Protein AF-G3I2L5-F1 (afdb_monomer_lite)

Organism: Cricetulus griseus (NCBI:txid10029)

pLDDT: mean 70.91, std 16.29, range [29.83, 90.88]

Radius of gyration: 26.75 Å; chains: 1; bounding box: 71×80×64 Å

Foldseek 3Di:
DDDDDDPPDPDDDPVPPDDPVLPVLLLVLLVVLVVCCQQQVLAPVSLQVLLVVQVVVCVVCVPDFRADRVVVVCVLCVVLVVVLVVVVVVCVVVPDPPDPQDDDPDPVCRVVRVVVVVVVVVVVVVVCVVVVPDPPPPPDPPDLASDDPDPPPPPGDDCPRHDSVSQWDDDDPDTHGPDPDHDAPPFPQDPPVDPPRGDDDPVVHHPSSVVSLVSSCVSSVHDSVVSVVSSNVVSCVVPVVVVVVVVVVPDPDPPPDD

Structure (mmCIF, N/CA/C/O backbone):
data_AF-G3I2L5-F1
#
_entry.id   AF-G3I2L5-F1
#
loop_
_atom_site.group_PDB
_atom_site.id
_atom_site.type_symbol
_atom_site.label_atom_id
_atom_site.label_alt_id
_atom_site.label_comp_id
_atom_site.label_asym_id
_atom_site.label_entity_id
_atom_site.label_seq_id
_atom_site.pdbx_PDB_ins_code
_atom_site.Cartn_x
_atom_site.Cartn_y
_atom_site.Cartn_z
_atom_site.occupancy
_atom_site.B_iso_or_equiv
_atom_site.auth_seq_id
_atom_site.auth_comp_id
_atom_site.auth_asym_id
_atom_site.auth_atom_id
_atom_site.pdbx_PDB_model_num
ATOM 1 N N . MET A 1 1 ? -20.623 -36.681 -14.170 1.00 31.97 1 MET A N 1
ATOM 2 C CA . MET A 1 1 ? -19.341 -35.941 -14.230 1.00 31.97 1 MET A CA 1
ATOM 3 C C . MET A 1 1 ? -19.526 -34.926 -15.344 1.00 31.97 1 MET A C 1
ATOM 5 O O . MET A 1 1 ? -19.810 -35.368 -16.440 1.00 31.97 1 MET A O 1
ATOM 9 N N . THR A 1 2 ? -19.620 -33.618 -15.135 1.00 31.89 2 THR A N 1
ATOM 10 C CA . THR A 1 2 ? -18.787 -32.700 -14.341 1.00 31.89 2 THR A CA 1
ATOM 11 C C . THR A 1 2 ? -19.643 -31.488 -13.950 1.00 31.89 2 THR A C 1
ATOM 13 O O . THR A 1 2 ? -20.310 -30.908 -14.801 1.00 31.89 2 THR A O 1
ATOM 16 N N . GLY A 1 3 ? -19.645 -31.129 -12.663 1.00 29.83 3 GLY A N 1
ATOM 17 C CA . GLY A 1 3 ? -20.390 -29.984 -12.139 1.00 29.83 3 GLY A CA 1
ATOM 18 C C . GLY A 1 3 ? -19.769 -28.665 -12.592 1.00 29.83 3 GLY A C 1
ATOM 19 O O . GLY A 1 3 ? -18.632 -28.358 -12.238 1.00 29.83 3 GLY A O 1
ATOM 20 N N . ILE A 1 4 ? -20.526 -27.912 -13.385 1.00 32.62 4 ILE A N 1
ATOM 21 C CA . ILE A 1 4 ? -20.314 -26.486 -13.630 1.00 32.62 4 ILE A CA 1
ATOM 22 C C . ILE A 1 4 ? -20.671 -25.747 -12.338 1.00 32.62 4 ILE A C 1
ATOM 24 O O . ILE A 1 4 ? -21.725 -25.989 -11.755 1.00 32.62 4 ILE A O 1
ATOM 28 N N . GLY A 1 5 ? -19.723 -24.937 -11.867 1.00 35.44 5 GLY A N 1
ATOM 29 C CA . GLY A 1 5 ? -19.717 -24.328 -10.544 1.00 35.44 5 GLY A CA 1
ATOM 30 C C . GLY A 1 5 ? -20.987 -23.553 -10.215 1.00 35.44 5 GLY A C 1
ATOM 31 O O . GLY A 1 5 ? -21.506 -22.806 -11.044 1.00 35.44 5 GLY A O 1
ATOM 32 N N . GLU A 1 6 ? -21.438 -23.736 -8.974 1.00 33.69 6 GLU A N 1
ATOM 33 C CA . GLU A 1 6 ? -22.428 -22.899 -8.308 1.00 33.69 6 GLU A CA 1
ATOM 34 C C . GLU A 1 6 ? -22.052 -21.428 -8.491 1.00 33.69 6 GLU A C 1
ATOM 36 O O . GLU A 1 6 ? -21.057 -20.928 -7.961 1.00 33.69 6 GLU A O 1
ATOM 41 N N . VAL A 1 7 ? -22.854 -20.743 -9.297 1.00 41.59 7 VAL A N 1
ATOM 42 C CA . VAL A 1 7 ? -22.865 -19.292 -9.370 1.00 41.59 7 VAL A CA 1
ATOM 43 C C . VAL A 1 7 ? -23.558 -18.829 -8.092 1.00 41.59 7 VAL A C 1
ATOM 45 O O . VAL A 1 7 ? -24.781 -18.889 -7.992 1.00 41.59 7 VAL A O 1
ATOM 48 N N . ASP A 1 8 ? -22.773 -18.443 -7.085 1.00 38.41 8 ASP A N 1
ATOM 49 C CA . ASP A 1 8 ? -23.283 -17.866 -5.838 1.00 38.41 8 ASP A CA 1
ATOM 50 C C . ASP A 1 8 ? -24.059 -16.576 -6.168 1.00 38.41 8 ASP A C 1
ATOM 52 O O . ASP A 1 8 ? -23.485 -15.525 -6.466 1.00 38.41 8 ASP A O 1
ATOM 56 N N . PHE A 1 9 ? -25.390 -16.667 -6.147 1.00 38.00 9 PHE A N 1
ATOM 57 C CA . PHE A 1 9 ? -26.290 -15.537 -6.345 1.00 38.00 9 PHE A CA 1
ATOM 58 C C . PHE A 1 9 ? -26.138 -14.510 -5.212 1.00 38.00 9 PHE A C 1
ATOM 60 O O . PHE A 1 9 ? -26.060 -14.851 -4.031 1.00 38.00 9 PHE A O 1
ATOM 67 N N . LEU A 1 10 ? -26.143 -13.231 -5.600 1.00 50.62 10 LEU A N 1
ATOM 68 C CA . LEU A 1 10 ? -25.992 -12.021 -4.783 1.00 50.62 10 LEU A CA 1
ATOM 69 C C . LEU A 1 10 ? -27.158 -11.795 -3.798 1.00 50.62 10 LEU A C 1
ATOM 71 O O . LEU A 1 10 ? -27.840 -10.775 -3.861 1.00 50.62 10 LEU A O 1
ATOM 75 N N . THR A 1 11 ? -27.397 -12.716 -2.866 1.00 46.25 11 THR A N 1
ATOM 76 C CA . THR A 1 11 ? -28.384 -12.507 -1.796 1.00 46.25 11 THR A CA 1
ATOM 77 C C . THR A 1 11 ? -27.654 -12.247 -0.485 1.00 46.25 11 THR A C 1
ATOM 79 O O . THR A 1 11 ? -26.898 -13.081 0.011 1.00 46.25 11 THR A O 1
ATOM 82 N N . PHE A 1 12 ? -27.827 -11.041 0.057 1.00 42.44 12 PHE A N 1
ATOM 83 C CA . PHE A 1 12 ? -27.214 -10.618 1.312 1.00 42.44 12 PHE A CA 1
ATOM 84 C C . PHE A 1 12 ? -27.861 -11.356 2.494 1.00 42.44 12 PHE A C 1
ATOM 86 O O . PHE A 1 12 ? -29.007 -11.080 2.841 1.00 42.44 12 PHE A O 1
ATOM 93 N N . ASP A 1 13 ? -27.116 -12.266 3.125 1.00 41.78 13 ASP A N 1
ATOM 94 C CA . ASP A 1 13 ? -27.532 -12.956 4.350 1.00 41.78 13 ASP A CA 1
ATOM 95 C C . ASP A 1 13 ? -26.859 -12.320 5.592 1.00 41.78 13 ASP A C 1
ATOM 97 O O . ASP A 1 13 ? -25.627 -12.358 5.721 1.00 41.78 13 ASP A O 1
ATOM 101 N N . PRO A 1 14 ? -27.627 -11.725 6.527 1.00 47.88 14 PRO A N 1
ATOM 102 C CA . PRO A 1 14 ? -27.092 -11.083 7.728 1.00 47.88 14 PRO A CA 1
ATOM 103 C C . PRO A 1 14 ? -26.568 -12.063 8.798 1.00 47.88 14 PRO A C 1
ATOM 105 O O . PRO A 1 14 ? -25.941 -11.615 9.763 1.00 47.88 14 PRO A O 1
ATOM 108 N N . ILE A 1 15 ? -26.789 -13.376 8.658 1.00 49.47 15 ILE A N 1
ATOM 109 C CA . ILE A 1 15 ? -26.365 -14.397 9.636 1.00 49.47 15 ILE A CA 1
ATOM 110 C C . ILE A 1 15 ? -24.998 -15.000 9.260 1.00 49.47 15 ILE A C 1
ATOM 112 O O . ILE A 1 15 ? -24.219 -15.404 10.133 1.00 49.47 15 ILE A O 1
ATOM 116 N N . ALA A 1 16 ? -24.635 -14.962 7.975 1.00 51.22 16 ALA A N 1
ATOM 117 C CA . ALA A 1 16 ? -23.353 -15.425 7.459 1.00 51.22 16 ALA A CA 1
ATOM 118 C C . ALA A 1 16 ? -22.204 -14.460 7.828 1.00 51.22 16 ALA A C 1
ATOM 120 O O . ALA A 1 16 ? -21.726 -13.641 7.039 1.00 51.22 16 ALA A O 1
ATOM 121 N N . LYS A 1 17 ? -21.700 -14.563 9.063 1.00 48.94 17 LYS A N 1
ATOM 122 C CA . LYS A 1 17 ? -20.466 -13.896 9.507 1.00 48.94 17 LYS A CA 1
ATOM 123 C C . LYS A 1 17 ? -19.249 -14.377 8.698 1.00 48.94 17 LYS A C 1
ATOM 125 O O . LYS A 1 17 ? -18.559 -15.305 9.110 1.00 48.94 17 LYS A O 1
ATOM 130 N N . LYS A 1 18 ? -18.960 -13.691 7.587 1.00 40.34 18 LYS A N 1
ATOM 131 C CA . LYS A 1 18 ? -17.644 -13.220 7.089 1.00 40.34 18 LYS A CA 1
ATOM 132 C C . LYS A 1 18 ? -17.775 -12.911 5.595 1.00 40.34 18 LYS A C 1
ATOM 134 O O . LYS A 1 18 ? -17.874 -13.812 4.772 1.00 40.34 18 LYS A O 1
ATOM 139 N N . LYS A 1 19 ? -17.728 -11.617 5.272 1.00 44.56 19 LYS A N 1
ATOM 140 C CA . LYS A 1 19 ? -17.657 -11.048 3.918 1.00 44.56 19 LYS A CA 1
ATOM 141 C C . LYS A 1 19 ? -16.657 -11.825 3.047 1.00 44.56 19 LYS A C 1
ATOM 143 O O . LYS A 1 19 ? -15.451 -11.718 3.260 1.00 44.56 19 LYS A O 1
ATOM 148 N N . ARG A 1 20 ? -17.147 -12.604 2.079 1.00 46.00 20 ARG A N 1
ATOM 149 C CA . ARG A 1 20 ? -16.316 -13.362 1.123 1.00 46.00 20 ARG A CA 1
ATOM 150 C C . ARG A 1 20 ? -15.812 -12.518 -0.059 1.00 46.00 20 ARG A C 1
ATOM 152 O O . ARG A 1 20 ? -14.953 -12.990 -0.791 1.00 46.00 20 ARG A O 1
ATOM 159 N N . THR A 1 21 ? -16.243 -11.262 -0.190 1.00 49.97 21 THR A N 1
ATOM 160 C CA . THR A 1 21 ? -15.809 -10.347 -1.265 1.00 49.97 21 THR A CA 1
ATOM 161 C C . THR A 1 21 ? -14.347 -9.900 -1.151 1.00 49.97 21 THR A C 1
ATOM 163 O O . THR A 1 21 ? -13.726 -9.597 -2.158 1.00 49.97 21 THR A O 1
ATOM 166 N N . VAL A 1 22 ? -13.751 -9.947 0.047 1.00 57.06 22 VAL A N 1
ATOM 167 C CA . VAL A 1 22 ? -12.369 -9.482 0.288 1.00 57.06 22 VAL A CA 1
ATOM 168 C C . VAL A 1 22 ? -11.320 -10.358 -0.412 1.00 57.06 22 VAL A C 1
ATOM 170 O O . VAL A 1 22 ? -10.222 -9.893 -0.687 1.00 57.06 22 VAL A O 1
ATOM 173 N N . LYS A 1 23 ? -11.617 -11.626 -0.726 1.00 71.69 23 LYS A N 1
ATOM 174 C CA . LYS A 1 23 ? -10.592 -12.535 -1.268 1.00 71.69 23 LYS A CA 1
ATOM 175 C C . LYS A 1 23 ? -10.113 -12.135 -2.661 1.00 71.69 23 LYS A C 1
ATOM 177 O O . LYS A 1 23 ? -8.911 -12.163 -2.896 1.00 71.69 23 LYS A O 1
ATOM 182 N N . TYR A 1 24 ? -11.025 -11.753 -3.552 1.00 81.94 24 TYR A N 1
ATOM 183 C CA . TYR A 1 24 ? -10.658 -11.375 -4.917 1.00 81.94 24 TYR A CA 1
ATOM 184 C C . TYR A 1 24 ? -9.887 -10.058 -4.948 1.00 81.94 24 TYR A C 1
ATOM 186 O O . TYR A 1 24 ? -8.878 -9.980 -5.637 1.00 81.94 24 TYR A O 1
ATOM 194 N N . ASP A 1 25 ? -10.283 -9.075 -4.136 1.00 82.62 25 ASP A N 1
ATOM 195 C CA . ASP A 1 25 ? -9.569 -7.797 -4.034 1.00 82.62 25 ASP A CA 1
ATOM 196 C C . ASP A 1 25 ? -8.144 -7.994 -3.503 1.00 82.62 25 ASP A C 1
ATOM 198 O O . ASP A 1 25 ? -7.184 -7.451 -4.048 1.00 82.62 25 ASP A O 1
ATOM 202 N N . VAL A 1 26 ? -7.981 -8.827 -2.469 1.00 85.00 26 VAL A N 1
ATOM 203 C CA . VAL A 1 26 ? -6.657 -9.152 -1.917 1.00 85.00 26 VAL A CA 1
ATOM 204 C C . VAL A 1 26 ? -5.812 -9.909 -2.941 1.00 85.00 26 VAL A C 1
ATOM 206 O O . VAL A 1 26 ? -4.629 -9.610 -3.086 1.00 85.00 26 VAL A O 1
ATOM 209 N N . GLN A 1 27 ? -6.401 -10.850 -3.681 1.00 86.31 27 GLN A N 1
ATOM 210 C CA . GLN A 1 27 ? -5.705 -11.579 -4.743 1.00 86.31 27 GLN A CA 1
ATOM 211 C C . GLN A 1 27 ? -5.305 -10.665 -5.902 1.00 86.31 27 GLN A C 1
ATOM 213 O O . GLN A 1 27 ? -4.177 -10.758 -6.379 1.00 86.31 27 GLN A O 1
ATOM 218 N N . ALA A 1 28 ? -6.184 -9.757 -6.327 1.00 88.50 28 ALA A N 1
ATOM 219 C CA . ALA A 1 28 ? -5.898 -8.785 -7.375 1.00 88.50 28 ALA A CA 1
ATOM 220 C C . ALA A 1 28 ? -4.732 -7.876 -6.971 1.00 88.50 28 ALA A C 1
ATOM 222 O O . ALA A 1 28 ? -3.773 -7.726 -7.726 1.00 88.50 28 ALA A O 1
ATOM 223 N N . VAL A 1 29 ? -4.751 -7.349 -5.743 1.00 89.69 29 VAL A N 1
ATOM 224 C CA . VAL A 1 29 ? -3.619 -6.589 -5.205 1.00 89.69 29 VAL A CA 1
ATOM 225 C C . VAL A 1 29 ? -2.358 -7.444 -5.143 1.00 89.69 29 VAL A C 1
ATOM 227 O O . VAL A 1 29 ? -1.288 -6.971 -5.512 1.00 89.69 29 VAL A O 1
ATOM 230 N N . ALA A 1 30 ? -2.451 -8.700 -4.714 1.00 88.50 30 ALA A N 1
ATOM 231 C CA . ALA A 1 30 ? -1.289 -9.574 -4.659 1.00 88.50 30 ALA A CA 1
ATOM 232 C C . ALA A 1 30 ? -0.673 -9.799 -6.056 1.00 88.50 30 ALA A C 1
ATOM 234 O O . ALA A 1 30 ? 0.551 -9.770 -6.185 1.00 88.50 30 ALA A O 1
ATOM 235 N N . VAL A 1 31 ? -1.490 -9.924 -7.110 1.00 89.69 31 VAL A N 1
ATOM 236 C CA . VAL A 1 31 ? -1.011 -9.942 -8.505 1.00 89.69 31 VAL A CA 1
ATOM 237 C C . VAL A 1 31 ? -0.309 -8.630 -8.856 1.00 89.69 31 VAL A C 1
ATOM 239 O O . VAL A 1 31 ? 0.808 -8.672 -9.365 1.00 89.69 31 VAL A O 1
ATOM 242 N N . ILE A 1 32 ? -0.909 -7.476 -8.541 1.00 90.44 32 ILE A N 1
ATOM 243 C CA . ILE A 1 32 ? -0.303 -6.156 -8.790 1.00 90.44 32 ILE A CA 1
ATOM 244 C C . ILE A 1 32 ? 1.070 -6.055 -8.115 1.00 90.44 32 ILE A C 1
ATOM 246 O O . ILE A 1 32 ? 2.043 -5.660 -8.752 1.00 90.44 32 ILE A O 1
ATOM 250 N N . VAL A 1 33 ? 1.184 -6.469 -6.851 1.00 90.00 33 VAL A N 1
ATOM 251 C CA . VAL A 1 33 ? 2.451 -6.451 -6.108 1.00 90.00 33 VAL A CA 1
ATOM 252 C C . VAL A 1 33 ? 3.500 -7.346 -6.772 1.00 90.00 33 VAL A C 1
ATOM 254 O O . VAL A 1 33 ? 4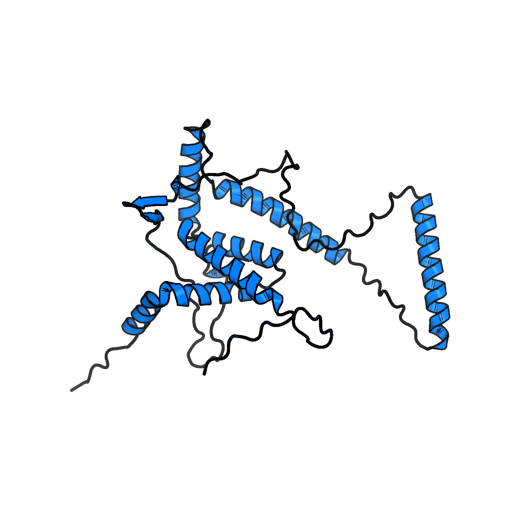.649 -6.933 -6.907 1.00 90.00 33 VAL A O 1
ATOM 257 N N . VAL A 1 34 ? 3.131 -8.544 -7.233 1.00 88.00 34 VAL A N 1
ATOM 258 C CA . VAL A 1 34 ? 4.053 -9.431 -7.968 1.00 88.00 34 VAL A CA 1
ATOM 259 C C . VAL A 1 34 ? 4.503 -8.804 -9.290 1.00 88.00 34 VAL A C 1
ATOM 261 O O . VAL A 1 34 ? 5.681 -8.880 -9.631 1.00 88.00 34 VAL A O 1
ATOM 264 N N . VAL A 1 35 ? 3.601 -8.146 -10.020 1.00 88.06 35 VAL A N 1
ATOM 265 C CA . VAL A 1 35 ? 3.945 -7.423 -11.255 1.00 88.06 35 VAL A CA 1
ATOM 266 C C . VAL A 1 35 ? 4.918 -6.283 -10.959 1.00 88.06 35 VAL A C 1
ATOM 268 O O . VAL A 1 35 ? 5.930 -6.156 -11.644 1.00 88.06 35 VAL A O 1
ATOM 271 N N . LEU A 1 36 ? 4.689 -5.508 -9.897 1.00 88.06 36 LEU A N 1
ATOM 272 C CA . LEU A 1 36 ? 5.621 -4.464 -9.465 1.00 88.06 36 LEU A CA 1
ATOM 273 C C . LEU A 1 36 ? 6.996 -5.043 -9.106 1.00 88.06 36 LEU A C 1
ATOM 275 O O . LEU A 1 36 ? 8.011 -4.484 -9.513 1.00 88.06 36 LEU A O 1
ATOM 279 N N . LYS A 1 37 ? 7.048 -6.206 -8.444 1.00 86.94 37 LYS A N 1
ATOM 280 C CA . LYS A 1 37 ? 8.308 -6.929 -8.205 1.00 86.94 37 LYS A CA 1
ATOM 281 C C . LYS A 1 37 ? 8.986 -7.392 -9.492 1.00 86.94 37 LYS A C 1
ATOM 283 O O . LYS A 1 37 ? 10.205 -7.456 -9.539 1.00 86.94 37 LYS A O 1
ATOM 288 N N . LEU A 1 38 ? 8.245 -7.737 -10.539 1.00 83.75 38 LEU A N 1
ATOM 289 C CA . LEU A 1 38 ? 8.848 -8.105 -11.824 1.00 83.75 38 LEU A CA 1
ATOM 290 C C . LEU A 1 38 ? 9.431 -6.884 -12.543 1.00 83.75 38 LEU A C 1
ATOM 292 O O . LEU A 1 38 ? 10.524 -6.962 -13.101 1.00 83.75 38 LEU A O 1
ATOM 296 N N . LEU A 1 39 ? 8.718 -5.759 -12.508 1.00 81.75 39 LEU A N 1
ATOM 297 C CA . LEU A 1 39 ? 9.116 -4.529 -13.190 1.00 81.75 39 LEU A CA 1
ATOM 298 C C . LEU A 1 39 ? 10.277 -3.829 -12.474 1.00 81.75 39 LEU A C 1
ATOM 300 O O . LEU A 1 39 ? 11.321 -3.585 -13.076 1.00 81.75 39 LEU A O 1
ATOM 304 N N . PHE A 1 40 ? 10.115 -3.555 -11.182 1.00 78.81 40 PHE A N 1
ATOM 305 C CA . PHE A 1 40 ? 11.001 -2.687 -10.401 1.00 78.81 40 PHE A CA 1
ATOM 306 C C . PHE A 1 40 ? 11.937 -3.445 -9.460 1.00 78.81 40 PHE A C 1
ATOM 308 O O . PHE A 1 40 ? 12.736 -2.836 -8.758 1.00 78.81 40 PHE A O 1
ATOM 315 N N . LEU A 1 41 ? 11.826 -4.773 -9.403 1.00 78.44 41 LEU A N 1
ATOM 316 C CA . LEU A 1 41 ? 12.378 -5.625 -8.349 1.00 78.44 41 LEU A CA 1
ATOM 317 C C . LEU A 1 41 ? 11.776 -5.365 -6.958 1.00 78.44 41 LEU A C 1
ATOM 319 O O . LEU A 1 41 ? 11.719 -6.296 -6.160 1.00 78.44 41 LEU A O 1
ATOM 323 N N . LEU A 1 42 ? 11.263 -4.163 -6.678 1.00 82.00 42 LEU A N 1
ATOM 324 C CA . LEU A 1 42 ? 10.999 -3.701 -5.318 1.00 82.00 42 LEU A CA 1
ATOM 325 C C . LEU A 1 42 ? 12.241 -3.882 -4.444 1.00 82.00 42 LEU A C 1
ATOM 327 O O . LEU A 1 42 ? 12.152 -4.419 -3.350 1.00 82.00 42 LEU A O 1
ATOM 331 N N . ASP A 1 43 ? 13.406 -3.517 -4.982 1.00 79.50 43 ASP A N 1
ATOM 332 C CA . ASP A 1 43 ? 14.678 -3.462 -4.264 1.00 79.50 43 ASP A CA 1
ATOM 333 C C . ASP A 1 43 ? 15.135 -2.011 -4.230 1.00 79.50 43 ASP A C 1
ATOM 335 O O . ASP A 1 43 ? 15.269 -1.382 -5.283 1.00 79.50 43 ASP A O 1
ATOM 339 N N . ASP A 1 44 ? 15.404 -1.511 -3.024 1.00 77.69 44 ASP A N 1
ATOM 340 C CA . ASP A 1 44 ? 15.629 -0.095 -2.778 1.00 77.69 44 ASP A CA 1
ATOM 341 C C . ASP A 1 44 ? 16.701 0.434 -3.746 1.00 77.69 44 ASP A C 1
ATOM 343 O O . ASP A 1 44 ? 16.468 1.389 -4.477 1.00 77.69 44 ASP A O 1
ATOM 347 N N . LYS A 1 45 ? 17.846 -0.246 -3.877 1.00 79.31 45 LYS A N 1
ATOM 348 C CA . LYS A 1 45 ? 18.964 0.235 -4.713 1.00 79.31 45 LYS A CA 1
ATOM 349 C C . LYS A 1 45 ? 18.629 0.333 -6.203 1.00 79.31 45 LYS A C 1
ATOM 351 O O . LYS A 1 45 ? 19.023 1.304 -6.852 1.00 79.31 45 LYS A O 1
ATOM 356 N N . LEU A 1 46 ? 17.950 -0.672 -6.756 1.00 76.44 46 LEU A N 1
ATOM 357 C CA . LEU A 1 46 ? 17.661 -0.705 -8.189 1.00 76.44 46 LEU A CA 1
ATOM 358 C C . LEU A 1 46 ? 16.601 0.324 -8.564 1.00 76.44 46 LEU A C 1
ATOM 360 O O . LEU A 1 46 ? 16.745 0.988 -9.589 1.00 76.44 46 LEU A O 1
ATOM 364 N N . GLU A 1 47 ? 15.587 0.517 -7.728 1.00 80.38 47 GLU A N 1
ATOM 365 C CA . GLU A 1 47 ? 14.529 1.499 -7.970 1.00 80.38 47 GLU A CA 1
ATOM 366 C C . GLU A 1 47 ? 15.066 2.928 -8.049 1.00 80.38 47 GLU A C 1
ATOM 368 O O . GLU A 1 47 ? 14.691 3.679 -8.955 1.00 80.38 47 GLU A O 1
ATOM 373 N N . TRP A 1 48 ? 16.003 3.287 -7.164 1.00 82.00 48 TRP A N 1
ATOM 374 C CA . TRP A 1 48 ? 16.677 4.587 -7.222 1.00 82.00 48 TRP A CA 1
ATOM 375 C C . TRP A 1 48 ? 17.498 4.746 -8.504 1.00 82.00 48 TRP A C 1
ATOM 377 O O . TRP A 1 48 ? 17.463 5.811 -9.116 1.00 82.00 48 TRP A O 1
ATOM 387 N N . SER A 1 49 ? 18.175 3.686 -8.962 1.00 81.62 49 SER A N 1
ATOM 388 C CA . SER A 1 49 ? 18.945 3.733 -10.213 1.00 81.62 49 SER A CA 1
ATOM 389 C C . SER A 1 49 ? 18.055 3.876 -11.457 1.00 81.62 49 SER A C 1
ATOM 391 O O . SER A 1 49 ? 18.352 4.671 -12.349 1.00 81.62 49 SER A O 1
ATOM 393 N N . TYR A 1 50 ? 16.915 3.179 -11.501 1.00 79.25 50 TYR A N 1
ATOM 394 C CA . TYR A 1 50 ? 15.945 3.325 -12.587 1.00 79.25 50 TYR A CA 1
ATOM 395 C C . TYR A 1 50 ? 15.297 4.707 -12.589 1.00 79.25 50 TYR A C 1
ATOM 397 O O . TYR A 1 50 ? 15.067 5.264 -13.659 1.00 79.25 50 TYR A O 1
ATOM 405 N N . SER A 1 51 ? 15.068 5.278 -11.406 1.00 83.12 51 SER A N 1
ATOM 406 C CA . SER A 1 51 ? 14.561 6.643 -11.258 1.00 83.12 51 SER A CA 1
ATOM 407 C C . SER A 1 51 ? 15.555 7.670 -11.793 1.00 83.12 51 SER A C 1
ATOM 409 O O . SER A 1 51 ? 15.159 8.530 -12.566 1.00 83.12 51 SER A O 1
ATOM 411 N N . SER A 1 52 ? 16.854 7.539 -11.486 1.00 83.56 52 SER A N 1
ATOM 412 C CA . SER A 1 52 ? 17.871 8.442 -12.051 1.00 83.56 52 SER A CA 1
ATOM 413 C C . SER A 1 52 ? 17.976 8.348 -13.575 1.00 83.56 52 SER A C 1
ATOM 415 O O . SER A 1 52 ? 18.189 9.357 -14.238 1.00 83.56 52 SER A O 1
ATOM 417 N N . LEU A 1 53 ? 17.785 7.152 -14.144 1.00 82.50 53 LEU A N 1
ATOM 418 C CA . LEU A 1 53 ? 17.765 6.972 -15.598 1.00 82.50 53 LEU A CA 1
ATOM 419 C C . LEU A 1 53 ? 16.514 7.589 -16.234 1.00 82.50 53 LEU A C 1
ATOM 421 O O . LEU A 1 53 ? 16.607 8.177 -17.305 1.00 82.50 53 LEU A O 1
ATOM 425 N N . ALA A 1 54 ? 15.356 7.455 -15.584 1.00 82.88 54 ALA A N 1
ATOM 426 C CA . ALA A 1 54 ? 14.119 8.083 -16.036 1.00 82.88 54 ALA A CA 1
ATOM 427 C C . ALA A 1 54 ? 14.197 9.613 -15.939 1.00 82.88 54 ALA A C 1
ATOM 429 O O . ALA A 1 54 ? 13.725 10.304 -16.832 1.00 82.88 54 ALA A O 1
ATOM 430 N N . GLU A 1 55 ? 14.815 10.142 -14.883 1.00 84.38 55 GLU A N 1
ATOM 431 C CA . GLU A 1 55 ? 15.016 11.578 -14.702 1.00 84.38 55 GLU A CA 1
ATOM 432 C C . GLU A 1 55 ? 15.910 12.166 -15.796 1.00 84.38 55 GLU A C 1
ATOM 434 O O . GLU A 1 55 ? 15.493 13.122 -16.442 1.00 84.38 55 GLU A O 1
ATOM 439 N N . ALA A 1 56 ? 17.055 11.540 -16.086 1.00 83.94 56 ALA A N 1
ATOM 440 C CA . ALA A 1 56 ? 17.922 11.956 -17.189 1.00 83.94 56 ALA A CA 1
ATOM 441 C C . ALA A 1 56 ? 17.188 11.925 -18.544 1.00 83.94 56 ALA A C 1
ATOM 443 O O . ALA A 1 56 ? 17.231 12.894 -19.295 1.00 83.94 56 ALA A O 1
ATOM 444 N N . TYR A 1 57 ? 16.437 10.852 -18.821 1.00 81.62 57 TYR A N 1
ATOM 445 C CA . TYR A 1 57 ? 15.649 10.745 -20.052 1.00 81.62 57 TYR A CA 1
ATOM 446 C C . TYR A 1 57 ? 14.590 11.851 -20.165 1.00 81.62 57 TYR A C 1
ATOM 448 O O . TYR A 1 57 ? 14.453 12.462 -21.221 1.00 81.62 57 TYR A O 1
ATOM 456 N N . ASN A 1 58 ? 13.876 12.142 -19.074 1.00 84.06 58 ASN A N 1
ATOM 457 C CA . ASN A 1 58 ? 12.834 13.170 -19.030 1.00 84.06 58 ASN A CA 1
ATOM 458 C C . ASN A 1 58 ? 13.395 14.595 -19.143 1.00 84.06 58 ASN A C 1
ATOM 460 O O . ASN A 1 58 ? 12.708 15.490 -19.634 1.00 84.06 58 ASN A O 1
ATOM 464 N N . GLU A 1 59 ? 14.617 14.832 -18.662 1.00 83.25 59 GLU A N 1
ATOM 465 C CA . GLU A 1 59 ? 15.298 16.116 -18.835 1.00 83.25 59 GLU A CA 1
ATOM 466 C C . GLU A 1 59 ? 15.715 16.351 -20.288 1.00 83.25 59 GLU A C 1
ATOM 468 O O . GLU A 1 59 ? 15.597 17.482 -20.766 1.00 83.25 59 GLU A O 1
ATOM 473 N N . GLU A 1 60 ? 16.157 15.291 -20.970 1.00 81.00 60 GLU A N 1
ATOM 474 C CA . GLU A 1 60 ? 16.576 15.302 -22.374 1.00 81.00 60 GLU A CA 1
ATOM 475 C C . GLU A 1 60 ? 15.383 15.346 -23.349 1.00 81.00 60 GLU A C 1
ATOM 477 O O . GLU A 1 60 ? 15.431 16.077 -24.335 1.00 81.00 60 GLU A O 1
ATOM 482 N N . HIS A 1 61 ? 14.294 14.624 -23.061 1.00 76.88 61 HIS A N 1
ATOM 483 C CA . HIS A 1 61 ? 13.138 14.439 -23.952 1.00 76.88 61 HIS A CA 1
ATOM 484 C C . HIS A 1 61 ? 11.872 15.078 -23.364 1.00 76.88 61 HIS A C 1
ATOM 486 O O . HIS A 1 61 ? 10.891 14.405 -23.056 1.00 76.88 61 HIS A O 1
ATOM 492 N N . ARG A 1 62 ? 11.891 16.405 -23.186 1.00 71.00 62 ARG A N 1
ATOM 493 C CA . ARG A 1 62 ? 10.770 17.152 -22.576 1.00 71.00 62 ARG A CA 1
ATOM 494 C C . ARG A 1 62 ? 9.492 17.189 -23.421 1.00 71.00 62 ARG A C 1
ATOM 496 O O . ARG A 1 62 ? 8.440 17.527 -22.886 1.00 71.00 62 ARG A O 1
ATOM 503 N N . GLU A 1 63 ? 9.599 16.908 -24.717 1.00 65.06 63 GLU A N 1
ATOM 504 C CA . GLU A 1 63 ? 8.484 16.944 -25.676 1.00 65.06 63 GLU A CA 1
ATOM 505 C C . GLU A 1 63 ? 7.821 15.570 -25.883 1.00 65.06 63 GLU A C 1
ATOM 507 O O . GLU A 1 63 ? 6.703 15.509 -26.394 1.00 65.06 63 GLU A O 1
ATOM 512 N N . ASP A 1 64 ? 8.471 14.485 -25.448 1.00 74.88 64 ASP A N 1
ATOM 513 C CA . ASP A 1 64 ? 7.962 13.115 -25.559 1.00 74.88 64 ASP A CA 1
ATOM 514 C C . ASP A 1 64 ? 7.143 12.698 -24.324 1.00 74.88 64 ASP A C 1
ATOM 516 O O . ASP A 1 64 ? 7.077 13.395 -23.308 1.00 74.88 64 ASP A O 1
ATOM 520 N N . GLU A 1 65 ? 6.516 11.518 -24.393 1.00 78.44 65 GLU A N 1
ATOM 521 C CA . GLU A 1 65 ? 5.834 10.928 -23.239 1.00 78.44 65 GLU A CA 1
ATOM 522 C C . GLU A 1 65 ? 6.806 10.760 -22.054 1.00 78.44 65 GLU A C 1
ATOM 524 O O . GLU A 1 65 ? 7.825 10.068 -22.182 1.00 78.44 65 GLU A O 1
ATOM 529 N N . PRO A 1 66 ? 6.495 1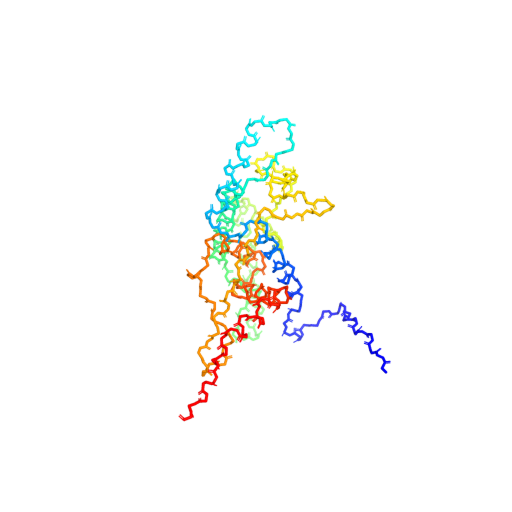1.328 -20.871 1.00 81.25 66 PRO A N 1
ATOM 530 C CA . PRO A 1 66 ? 7.402 11.286 -19.737 1.00 81.25 66 PRO A CA 1
ATOM 531 C C . PRO A 1 66 ? 7.579 9.848 -19.256 1.00 81.25 66 PRO A C 1
ATOM 533 O O . PRO A 1 66 ? 6.616 9.110 -19.037 1.00 81.25 66 PRO A O 1
ATOM 536 N N . GLN A 1 67 ? 8.819 9.445 -19.020 1.00 83.69 67 GLN A N 1
ATOM 537 C CA . GLN A 1 67 ? 9.129 8.163 -18.418 1.00 83.69 67 GLN A CA 1
ATOM 538 C C . GLN A 1 67 ? 8.746 8.161 -16.933 1.00 83.69 67 GLN A C 1
ATOM 540 O O . GLN A 1 67 ? 8.915 9.144 -16.202 1.00 83.69 67 GLN A O 1
ATOM 545 N N . PHE A 1 68 ? 8.224 7.030 -16.464 1.00 84.81 68 PHE A N 1
ATOM 546 C CA . PHE A 1 68 ? 7.849 6.864 -15.066 1.00 84.81 68 PHE A CA 1
ATOM 547 C C . PHE A 1 68 ? 9.069 6.910 -14.132 1.00 84.81 68 PHE A C 1
ATOM 549 O O . PHE A 1 68 ? 9.994 6.103 -14.249 1.00 84.81 68 PHE A O 1
ATOM 556 N N . ASP A 1 69 ? 9.021 7.826 -13.165 1.00 85.31 69 ASP A N 1
ATOM 557 C CA . ASP A 1 69 ? 10.028 8.002 -12.120 1.00 85.31 69 ASP A CA 1
ATOM 558 C C . ASP A 1 69 ? 9.475 7.489 -10.780 1.00 85.31 69 ASP A C 1
ATOM 560 O O . ASP A 1 69 ? 8.573 8.084 -10.177 1.00 85.31 69 ASP A O 1
ATOM 564 N N . PHE A 1 70 ? 10.039 6.374 -10.307 1.00 85.31 70 PHE A N 1
ATOM 565 C CA . PHE A 1 70 ? 9.610 5.727 -9.069 1.00 85.31 70 PHE A CA 1
ATOM 566 C C . PHE A 1 70 ? 9.903 6.589 -7.835 1.00 85.31 70 PHE A C 1
ATOM 568 O O . PHE A 1 70 ? 9.109 6.599 -6.895 1.00 85.31 70 PHE A O 1
ATOM 575 N N . ARG A 1 71 ? 10.994 7.364 -7.830 1.00 86.56 71 ARG A N 1
ATOM 576 C CA . ARG A 1 71 ? 11.349 8.268 -6.728 1.00 86.56 71 ARG A CA 1
ATOM 577 C C . ARG A 1 71 ? 10.320 9.380 -6.582 1.00 86.56 71 ARG A C 1
ATOM 579 O O . ARG A 1 71 ? 9.840 9.615 -5.470 1.00 86.56 71 ARG A O 1
ATOM 586 N N . LYS A 1 72 ? 9.976 10.057 -7.683 1.00 86.00 72 LYS A N 1
ATOM 587 C CA . LYS A 1 72 ? 8.956 11.124 -7.676 1.00 86.00 72 LYS A CA 1
ATOM 588 C C . LYS A 1 72 ? 7.603 10.561 -7.261 1.00 86.00 72 LYS A C 1
ATOM 590 O O . LYS A 1 72 ? 6.946 11.124 -6.384 1.00 86.00 72 LYS A O 1
ATOM 595 N N . TRP A 1 73 ? 7.234 9.404 -7.808 1.00 87.12 73 TRP A N 1
ATOM 596 C CA . TRP A 1 73 ? 6.013 8.704 -7.425 1.00 87.12 73 TRP A CA 1
ATOM 597 C C . TRP A 1 73 ? 5.980 8.361 -5.930 1.00 87.12 73 TRP A C 1
ATOM 599 O O . TRP A 1 73 ? 5.009 8.685 -5.247 1.00 87.12 73 TRP A O 1
ATOM 609 N N . TYR A 1 74 ? 7.056 7.788 -5.387 1.00 87.56 74 TYR A N 1
ATOM 610 C CA . TYR A 1 74 ? 7.159 7.434 -3.971 1.00 87.56 74 TYR A CA 1
ATOM 611 C C . TYR A 1 74 ? 7.012 8.656 -3.061 1.00 87.56 74 TYR A C 1
ATOM 613 O O . TYR A 1 74 ? 6.279 8.600 -2.076 1.00 87.56 74 TYR A O 1
ATOM 621 N N . GLN A 1 75 ? 7.662 9.777 -3.386 1.00 87.19 75 GLN A N 1
ATOM 622 C CA . GLN A 1 75 ? 7.574 11.006 -2.589 1.00 87.19 75 GLN A CA 1
ATOM 623 C C . GLN A 1 75 ? 6.143 11.552 -2.530 1.00 87.19 75 GLN A 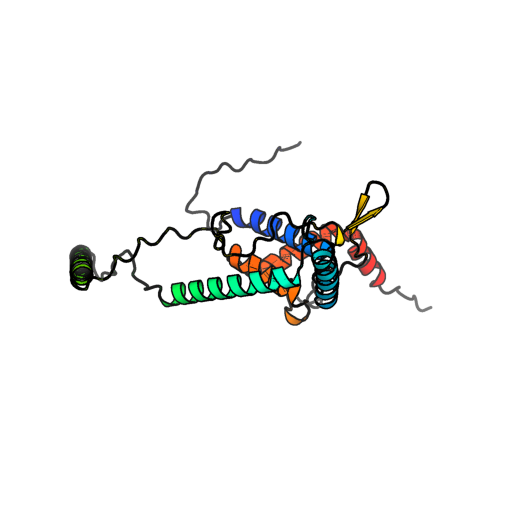C 1
ATOM 625 O O . GLN A 1 75 ? 5.646 11.880 -1.449 1.00 87.19 75 GLN A O 1
ATOM 630 N N . VAL A 1 76 ? 5.466 11.601 -3.679 1.00 87.00 76 VAL A N 1
ATOM 631 C CA . VAL A 1 76 ? 4.066 12.035 -3.777 1.00 87.00 76 VAL A CA 1
ATOM 632 C C . VAL A 1 76 ? 3.152 11.083 -3.010 1.00 87.00 76 VAL A C 1
ATOM 634 O O . VAL A 1 76 ? 2.337 11.510 -2.187 1.00 87.00 76 VAL A O 1
ATOM 637 N N . MET A 1 77 ? 3.297 9.780 -3.251 1.00 85.25 77 MET A N 1
ATOM 638 C CA . MET A 1 77 ? 2.469 8.761 -2.614 1.00 85.25 77 MET A CA 1
ATOM 639 C C . MET A 1 77 ? 2.669 8.727 -1.109 1.00 85.25 77 MET A C 1
ATOM 641 O O . MET A 1 77 ? 1.697 8.596 -0.376 1.00 85.25 77 MET A O 1
ATOM 645 N N . LYS A 1 78 ? 3.900 8.889 -0.623 1.00 88.50 78 LYS A N 1
ATOM 646 C CA . LYS A 1 78 ? 4.186 8.901 0.810 1.00 88.50 78 LYS A CA 1
ATOM 647 C C . LYS A 1 78 ? 3.522 10.087 1.499 1.00 88.50 78 LYS A C 1
ATOM 649 O O . LYS A 1 78 ? 2.828 9.892 2.489 1.00 88.50 78 LYS A O 1
ATOM 654 N N . LYS A 1 79 ? 3.663 11.293 0.940 1.00 87.94 79 LYS A N 1
ATOM 655 C CA . LYS A 1 79 ? 3.029 12.497 1.491 1.00 87.94 79 LYS A CA 1
ATOM 656 C C . LYS A 1 79 ? 1.508 12.340 1.569 1.00 87.94 79 LYS A C 1
ATOM 658 O O . LYS A 1 79 ? 0.913 12.539 2.624 1.00 87.94 79 LYS A O 1
ATOM 663 N N . THR A 1 80 ? 0.884 11.931 0.465 1.00 85.19 80 THR A N 1
ATOM 664 C CA . THR A 1 80 ? -0.574 11.742 0.410 1.00 85.19 80 THR A CA 1
ATOM 665 C C . THR A 1 80 ? -1.046 10.620 1.337 1.00 85.19 80 THR A C 1
ATOM 667 O O . THR A 1 80 ? -2.073 10.757 2.003 1.00 85.19 80 THR A O 1
ATOM 670 N N . PHE A 1 81 ? -0.291 9.526 1.425 1.00 86.38 81 PHE A N 1
ATOM 671 C CA . PHE A 1 81 ? -0.564 8.415 2.328 1.00 86.38 81 PHE A CA 1
ATOM 672 C C . PHE A 1 81 ? -0.508 8.841 3.798 1.00 86.38 81 PHE A C 1
ATOM 674 O O . PHE A 1 81 ? -1.458 8.573 4.536 1.00 86.38 81 PHE A O 1
ATOM 681 N N . ASP A 1 82 ? 0.547 9.543 4.211 1.00 87.94 82 ASP A N 1
ATOM 682 C CA . ASP A 1 82 ? 0.730 10.003 5.589 1.00 87.94 82 ASP A CA 1
ATOM 683 C C . ASP A 1 82 ? -0.377 10.991 5.994 1.00 87.94 82 ASP A C 1
ATOM 685 O O . ASP A 1 82 ? -0.998 10.832 7.047 1.00 87.94 82 ASP A O 1
ATOM 689 N N . GLU A 1 83 ? -0.731 11.939 5.119 1.00 87.81 83 GLU A N 1
ATOM 690 C CA . GLU A 1 83 ? -1.843 12.871 5.347 1.00 87.81 83 GLU A CA 1
ATOM 691 C C . GLU A 1 83 ? -3.188 12.148 5.523 1.00 87.81 83 GLU A C 1
ATOM 693 O O . GLU A 1 83 ? -3.988 12.478 6.407 1.00 87.81 83 GLU A O 1
ATOM 698 N N . LYS A 1 84 ? -3.476 11.156 4.673 1.00 84.88 84 LYS A N 1
ATOM 699 C CA . LYS A 1 84 ? -4.722 10.378 4.743 1.00 84.88 84 LYS A CA 1
ATOM 700 C C . LYS A 1 84 ? -4.757 9.492 5.978 1.00 84.88 84 LYS A C 1
ATOM 702 O O . LYS A 1 84 ? -5.810 9.380 6.612 1.00 84.88 84 LYS A O 1
ATOM 707 N N . ARG A 1 85 ? -3.624 8.892 6.335 1.00 85.62 85 ARG A N 1
ATOM 708 C CA . ARG A 1 85 ? -3.473 8.092 7.546 1.00 85.62 85 ARG A CA 1
ATOM 709 C C . ARG A 1 85 ? -3.704 8.943 8.789 1.00 85.62 85 ARG A C 1
ATOM 711 O O . ARG A 1 85 ? -4.523 8.558 9.619 1.00 85.62 85 ARG A O 1
ATOM 718 N N . GLN A 1 86 ? -3.089 10.121 8.872 1.00 87.00 86 GLN A N 1
ATOM 719 C CA . GLN A 1 86 ? -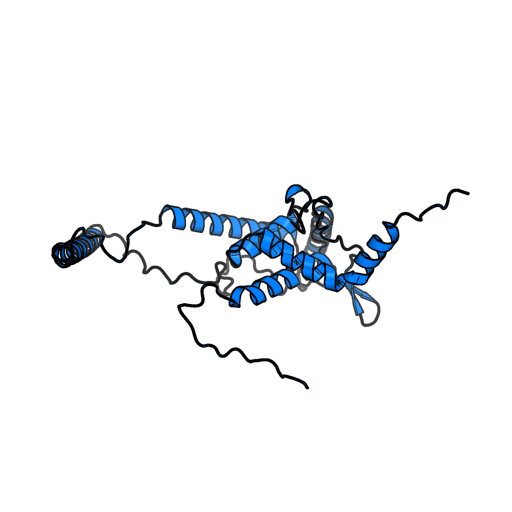3.285 11.046 9.985 1.00 87.00 86 GLN A CA 1
ATOM 720 C C . GLN A 1 86 ? -4.748 11.487 10.099 1.00 87.00 86 GLN A C 1
ATOM 722 O O . GLN A 1 86 ? -5.351 11.348 11.160 1.00 87.00 86 GLN A O 1
ATOM 727 N N . LYS A 1 87 ? -5.371 11.939 9.000 1.00 87.06 87 LYS A N 1
ATOM 728 C CA . LYS A 1 87 ? -6.800 12.317 8.991 1.00 87.06 87 LYS A CA 1
ATOM 729 C C . LYS A 1 87 ? -7.695 11.181 9.478 1.00 87.06 87 LYS A C 1
ATOM 731 O O . LYS A 1 87 ? -8.701 11.418 10.144 1.00 87.06 87 LYS A O 1
ATOM 736 N N . TRP A 1 88 ? -7.342 9.944 9.150 1.00 82.56 88 TRP A N 1
ATOM 737 C CA . TRP A 1 88 ? -8.077 8.772 9.596 1.00 82.56 88 TRP A CA 1
ATOM 738 C C . TRP A 1 88 ? -7.856 8.453 11.080 1.00 82.56 88 TRP A C 1
ATOM 740 O O . TRP A 1 88 ? -8.823 8.149 11.781 1.00 82.56 88 TRP A O 1
ATOM 750 N N . GLU A 1 89 ? -6.625 8.553 11.581 1.00 83.81 89 GLU A N 1
ATOM 751 C CA . GLU A 1 89 ? -6.309 8.406 13.007 1.00 83.81 89 GLU A CA 1
ATOM 752 C C . GLU A 1 89 ? -7.010 9.487 13.838 1.00 83.81 89 GLU A C 1
ATOM 754 O O . GLU A 1 89 ? -7.648 9.181 14.846 1.00 83.81 89 GLU A O 1
ATOM 759 N N . GLU A 1 90 ? -7.016 10.728 13.357 1.00 85.56 90 GLU A N 1
ATOM 760 C CA . GLU A 1 90 ? -7.775 11.821 13.953 1.00 85.56 90 GLU A CA 1
ATOM 761 C C . GLU A 1 90 ? -9.279 11.572 13.911 1.00 85.56 90 GLU A C 1
ATOM 763 O O . GLU A 1 90 ? -9.957 11.788 14.910 1.00 85.56 90 GLU A O 1
ATOM 768 N N . ALA A 1 91 ? -9.830 11.110 12.785 1.00 81.44 91 ALA A N 1
ATOM 769 C CA . ALA A 1 91 ? -11.253 10.795 12.681 1.00 81.44 91 ALA A CA 1
ATOM 770 C C . ALA A 1 91 ? -11.652 9.659 13.631 1.00 81.44 91 ALA A C 1
ATOM 772 O O . ALA A 1 91 ? -12.745 9.682 14.195 1.00 81.44 91 ALA A O 1
ATOM 773 N N . ARG A 1 92 ? -10.760 8.683 13.836 1.00 77.56 92 ARG A N 1
ATOM 774 C CA . ARG A 1 92 ? -10.924 7.606 14.813 1.00 77.56 92 ARG A CA 1
ATOM 775 C C . ARG A 1 92 ? -10.852 8.133 16.246 1.00 77.56 92 ARG A C 1
ATOM 777 O O . ARG A 1 92 ? -11.685 7.740 17.054 1.00 77.56 92 ARG A O 1
ATOM 784 N N . ALA A 1 93 ? -9.914 9.025 16.557 1.00 78.75 93 ALA A N 1
ATOM 785 C CA . ALA A 1 93 ? -9.792 9.642 17.878 1.00 78.75 93 ALA A CA 1
ATOM 786 C C . ALA A 1 93 ? -10.981 10.569 18.195 1.00 78.75 93 ALA A C 1
ATOM 788 O O . ALA A 1 93 ? -11.537 10.529 19.289 1.00 78.75 93 ALA A O 1
ATOM 789 N N . LYS A 1 94 ? -11.430 11.350 17.206 1.00 76.94 94 LYS A N 1
ATOM 790 C CA . LYS A 1 94 ? -12.611 12.229 17.262 1.00 76.94 94 LYS A CA 1
ATOM 791 C C . LYS A 1 94 ? -13.928 11.451 17.168 1.00 76.94 94 LYS A C 1
ATOM 793 O O . LYS A 1 94 ? -15.002 12.055 17.259 1.00 76.94 94 LYS A O 1
ATOM 798 N N . TYR A 1 95 ? -13.889 10.129 16.968 1.00 69.06 95 TYR A N 1
ATOM 799 C CA . TYR A 1 95 ? -15.091 9.310 16.895 1.00 69.06 95 TYR A CA 1
ATOM 800 C C . TYR A 1 95 ? -15.746 9.252 18.274 1.00 69.06 95 TYR A C 1
ATOM 802 O O . TYR A 1 95 ? -15.440 8.405 19.110 1.00 69.06 95 TYR A O 1
ATOM 810 N N . SER A 1 96 ? -16.673 10.177 18.519 1.00 63.53 96 SER A N 1
ATOM 811 C CA . SER A 1 96 ? -17.527 10.100 19.696 1.00 63.53 96 SER A CA 1
ATOM 812 C C . SER A 1 96 ? -18.328 8.800 19.630 1.00 63.53 96 SER A C 1
ATOM 814 O O . SER A 1 96 ? -19.083 8.563 18.682 1.00 63.53 96 SER A O 1
ATOM 816 N N . TRP A 1 97 ? -18.161 7.947 20.641 1.00 59.31 97 TRP A N 1
ATOM 817 C CA . TRP A 1 97 ? -18.945 6.728 20.842 1.00 59.31 97 TRP A CA 1
ATOM 818 C C . TRP A 1 97 ? -20.383 7.087 21.245 1.00 59.31 97 TRP A C 1
ATOM 820 O O . TRP A 1 97 ? -20.863 6.739 22.318 1.00 59.31 97 TRP A O 1
ATOM 830 N N . LYS A 1 98 ? -21.090 7.834 20.393 1.00 64.94 98 LYS A N 1
ATOM 831 C CA . LYS A 1 98 ? -22.513 8.113 20.560 1.00 64.94 98 LYS A CA 1
ATOM 832 C C . LYS A 1 98 ? -23.269 6.893 20.058 1.00 64.94 98 LYS A C 1
ATOM 834 O O . LYS A 1 98 ? -23.397 6.670 18.854 1.00 64.94 98 LYS A O 1
ATOM 839 N N . THR A 1 99 ? -23.762 6.073 20.978 1.00 62.84 99 THR A N 1
ATOM 840 C CA . THR A 1 99 ? -24.642 4.958 20.627 1.00 62.84 99 THR A CA 1
ATOM 841 C C . THR A 1 99 ? -25.898 5.511 19.957 1.00 62.84 99 THR A C 1
ATOM 843 O O . THR A 1 99 ? -26.482 6.477 20.437 1.00 62.84 99 THR A O 1
ATOM 846 N N . LYS A 1 100 ? -26.346 4.936 18.832 1.00 67.50 100 LYS A N 1
ATOM 847 C CA . LYS A 1 100 ? -27.630 5.329 18.206 1.00 67.50 100 LYS A CA 1
ATOM 848 C C . LYS A 1 100 ? -28.827 4.980 19.096 1.00 67.50 100 LYS A C 1
ATOM 850 O O . LYS A 1 100 ? -29.833 5.672 19.071 1.00 67.50 100 LYS A O 1
ATOM 855 N N . ARG A 1 101 ? -28.702 3.929 19.911 1.00 74.56 101 ARG A N 1
ATOM 856 C CA . ARG A 1 101 ? -29.713 3.529 20.893 1.00 74.56 101 ARG A CA 1
ATOM 857 C C . ARG A 1 101 ? -29.292 4.018 22.283 1.00 74.56 101 ARG A C 1
ATOM 859 O O . ARG A 1 101 ? -28.187 3.669 22.708 1.00 74.56 101 ARG A O 1
ATOM 866 N N . PRO A 1 102 ? -30.111 4.832 22.972 1.00 74.69 102 PRO A N 1
ATOM 867 C CA . PRO A 1 102 ? -29.838 5.205 24.352 1.00 74.69 102 PRO A CA 1
ATOM 868 C C . PRO A 1 102 ? -29.854 3.956 25.237 1.00 74.69 102 PRO A C 1
ATOM 870 O O . PRO A 1 102 ? -30.660 3.047 25.031 1.00 74.69 102 PRO A O 1
ATOM 873 N N . ILE A 1 103 ? -28.942 3.913 26.204 1.00 78.69 103 ILE A N 1
ATOM 874 C CA . ILE A 1 103 ? -28.912 2.867 27.226 1.00 78.69 103 ILE A CA 1
ATOM 875 C C . ILE A 1 103 ? -29.942 3.258 28.287 1.00 78.69 103 ILE A C 1
ATOM 877 O O . ILE A 1 103 ? -29.939 4.392 28.761 1.00 78.69 103 ILE A O 1
ATOM 881 N N . TYR A 1 104 ? -30.835 2.338 28.634 1.00 82.94 104 TYR A N 1
ATOM 882 C CA . TYR A 1 104 ? -31.863 2.539 29.652 1.00 82.94 104 TYR A CA 1
ATOM 883 C C . TYR A 1 104 ? -31.852 1.368 30.636 1.00 82.94 104 TYR A C 1
ATOM 885 O O . TYR A 1 104 ? -31.556 0.236 30.253 1.00 82.94 104 TYR A O 1
ATOM 893 N N . ARG A 1 105 ? -32.147 1.648 31.911 1.00 79.50 105 ARG A N 1
ATOM 894 C CA . ARG A 1 105 ? -32.111 0.648 32.990 1.00 79.50 105 ARG A CA 1
ATOM 895 C C . ARG A 1 105 ? -33.371 -0.219 33.023 1.00 79.50 105 ARG A C 1
ATOM 897 O O . ARG A 1 105 ? -33.287 -1.389 33.374 1.00 79.50 105 ARG A O 1
ATOM 904 N N . SER A 1 106 ? -34.515 0.340 32.629 1.00 83.38 106 SER A N 1
ATOM 905 C CA . SER A 1 106 ? -35.807 -0.350 32.584 1.00 83.38 106 SER A CA 1
ATOM 906 C C . SER A 1 106 ? -36.601 0.008 31.321 1.00 83.38 106 SER A C 1
ATOM 908 O O . SER A 1 106 ? -36.362 1.037 30.687 1.00 83.38 106 SER A O 1
ATOM 910 N N . HIS A 1 107 ? -37.574 -0.828 30.945 1.00 78.12 107 HIS A N 1
ATOM 911 C CA . HIS A 1 107 ? -38.433 -0.574 29.779 1.00 78.12 107 HIS A CA 1
ATOM 912 C C . HIS A 1 107 ? -39.303 0.684 29.919 1.00 78.12 107 HIS A C 1
ATOM 914 O O . HIS A 1 107 ? -39.648 1.290 28.906 1.00 78.12 107 HIS A O 1
ATOM 920 N N . ILE A 1 108 ? -39.610 1.093 31.150 1.00 79.44 108 ILE A N 1
ATOM 921 C CA . ILE A 1 108 ? -40.380 2.305 31.453 1.00 79.44 108 ILE A CA 1
ATOM 922 C C . ILE A 1 108 ? -39.530 3.550 31.153 1.00 79.44 108 ILE A C 1
ATOM 924 O O . ILE A 1 108 ? -40.003 4.491 30.519 1.00 79.44 108 ILE A O 1
ATOM 928 N N . ASP A 1 109 ? -38.235 3.508 31.487 1.00 82.94 109 ASP A N 1
ATOM 929 C CA . ASP A 1 109 ? -37.295 4.614 31.250 1.00 82.94 109 ASP A CA 1
ATOM 930 C C . ASP A 1 109 ? -36.958 4.820 29.770 1.00 82.94 109 ASP A C 1
ATOM 932 O O . ASP A 1 109 ? -36.403 5.854 29.388 1.00 82.94 109 ASP A O 1
ATOM 936 N N . LYS A 1 110 ? -37.284 3.844 28.916 1.00 85.44 110 LYS A N 1
ATOM 937 C CA . LYS A 1 110 ? -36.989 3.889 27.483 1.00 85.44 110 LYS A CA 1
ATOM 938 C C . LYS A 1 110 ? -37.550 5.163 26.851 1.00 85.44 110 LYS A C 1
ATOM 940 O O . LYS A 1 110 ? -36.794 5.916 26.242 1.00 85.44 110 LYS A O 1
ATOM 945 N N . SER A 1 111 ? -38.847 5.430 27.012 1.00 82.75 111 SER A N 1
ATOM 946 C CA . SER A 1 111 ? -39.513 6.587 26.392 1.00 82.75 111 SER A CA 1
ATOM 947 C C . SER A 1 111 ? -38.927 7.918 26.880 1.00 82.75 111 SER A C 1
ATOM 949 O O . SER A 1 111 ? -38.695 8.823 26.079 1.00 82.75 111 SER A O 1
ATOM 951 N N . VAL A 1 112 ? -38.604 8.009 28.172 1.00 87.56 112 VAL A N 1
ATOM 952 C CA . VAL A 1 112 ? -37.986 9.187 28.794 1.00 87.56 112 VAL A CA 1
ATOM 953 C C . VAL A 1 112 ? -36.587 9.440 28.231 1.00 87.56 112 VAL A C 1
ATOM 955 O O . VAL A 1 112 ? -36.252 10.580 27.910 1.00 87.56 112 VAL A O 1
ATOM 958 N N . MET A 1 113 ? -35.773 8.394 28.061 1.00 86.12 113 MET A N 1
ATOM 959 C CA . MET A 1 113 ? -34.417 8.520 27.515 1.00 86.12 113 MET A CA 1
ATOM 960 C C . MET A 1 113 ? -34.412 8.924 26.038 1.00 86.12 113 MET A C 1
ATOM 962 O O . MET A 1 113 ? -33.575 9.735 25.640 1.00 86.12 113 MET A O 1
ATOM 966 N N . TYR A 1 114 ? -35.353 8.416 25.234 1.00 85.94 114 TYR A N 1
ATOM 967 C CA . TYR A 1 114 ? -35.514 8.866 23.847 1.00 85.94 114 TYR A CA 1
ATOM 968 C C . TYR A 1 114 ? -35.919 10.346 23.784 1.00 85.94 114 TYR A C 1
ATOM 970 O O . TYR A 1 114 ? -35.239 11.116 23.111 1.00 85.94 114 TYR A O 1
ATOM 978 N N . LYS A 1 115 ? -36.918 10.780 24.568 1.00 88.25 115 LYS A N 1
ATOM 979 C CA . LYS A 1 115 ? -37.334 12.195 24.613 1.00 88.25 115 LYS A CA 1
ATOM 980 C C . LYS A 1 115 ? -36.221 13.132 25.090 1.00 88.25 115 LYS A C 1
ATOM 982 O O . LYS A 1 115 ? -35.997 14.182 24.498 1.00 88.25 115 LYS A O 1
ATOM 987 N N . ARG A 1 116 ? -35.483 12.759 26.146 1.00 87.19 116 ARG A N 1
ATOM 988 C CA . ARG A 1 116 ? -34.332 13.546 26.632 1.00 87.19 116 ARG A CA 1
ATOM 989 C C . ARG A 1 116 ? -33.264 13.701 25.559 1.00 87.19 116 ARG A C 1
ATOM 991 O O . ARG A 1 116 ? -32.714 14.785 25.403 1.00 87.19 116 ARG A O 1
ATOM 998 N N . ARG A 1 117 ? -32.984 12.635 24.814 1.00 85.12 117 ARG A N 1
ATOM 999 C CA . ARG A 1 117 ? -32.020 12.680 23.719 1.00 85.12 117 ARG A CA 1
ATOM 1000 C C . ARG A 1 117 ? -32.479 13.596 22.591 1.00 85.12 117 ARG A C 1
ATOM 1002 O O . ARG A 1 117 ? -31.682 14.415 22.151 1.00 85.12 117 ARG A O 1
ATOM 1009 N N . GLU A 1 118 ? -33.731 13.481 22.156 1.00 86.00 118 GLU A N 1
ATOM 1010 C CA . GLU A 1 118 ? -34.295 14.359 21.124 1.00 86.00 118 GLU A CA 1
ATOM 1011 C C . GLU A 1 118 ? -34.204 15.831 21.535 1.00 86.00 118 GLU A C 1
ATOM 1013 O O . GLU A 1 118 ? -33.759 16.659 20.743 1.00 86.00 118 GLU A O 1
ATOM 1018 N N . MET A 1 119 ? -34.517 16.153 22.795 1.00 90.50 119 MET A N 1
ATOM 1019 C CA . MET A 1 119 ? -34.349 17.511 23.319 1.00 90.50 119 MET A CA 1
ATOM 1020 C C . MET A 1 119 ? -32.889 17.969 23.304 1.00 90.50 119 MET A C 1
ATOM 1022 O O . MET A 1 119 ? -32.614 19.095 22.903 1.00 90.50 119 MET A O 1
ATOM 1026 N N . VAL A 1 120 ? -31.939 17.119 23.707 1.00 87.62 120 VAL A N 1
ATOM 1027 C CA . VAL A 1 120 ? -30.506 17.461 23.674 1.00 87.62 120 VAL A CA 1
ATOM 1028 C C . VAL A 1 120 ? -30.023 17.679 22.240 1.00 87.62 120 VAL A C 1
ATOM 1030 O O . VAL A 1 120 ? -29.291 18.631 21.990 1.00 87.62 120 VAL A O 1
ATOM 1033 N N . GLU A 1 121 ? -30.439 16.843 21.288 1.00 85.94 121 GLU A N 1
ATOM 1034 C CA . GLU A 1 121 ? -30.094 17.007 19.871 1.00 85.94 121 GLU A CA 1
ATOM 1035 C C . GLU A 1 121 ? -30.716 18.284 19.284 1.00 85.94 121 GLU A C 1
ATOM 1037 O O . GLU A 1 121 ? -30.052 18.999 18.533 1.00 85.94 121 GLU A O 1
ATOM 1042 N N . HIS A 1 122 ? -31.952 18.613 19.666 1.00 90.31 122 HIS A N 1
ATOM 1043 C CA . HIS A 1 122 ? -32.621 19.852 19.275 1.00 90.31 122 HIS A CA 1
ATOM 1044 C C . HIS A 1 122 ? -31.924 21.092 19.849 1.00 90.31 122 HIS A C 1
ATOM 1046 O O . HIS A 1 122 ? -31.589 22.010 19.102 1.00 90.31 122 HIS A O 1
ATOM 1052 N N . LEU A 1 123 ? -31.627 21.099 21.151 1.00 90.88 123 LEU A N 1
ATOM 1053 C CA . LEU A 1 123 ? -30.884 22.182 21.798 1.00 90.88 123 LEU A CA 1
ATOM 1054 C C . LEU A 1 123 ? -29.493 22.334 21.183 1.00 90.88 123 LEU A C 1
ATOM 1056 O O . LEU A 1 123 ? -29.088 23.446 20.862 1.00 90.88 123 LEU A O 1
ATOM 1060 N N . GLN A 1 124 ? -28.782 21.227 20.947 1.00 86.50 124 GLN A N 1
ATOM 1061 C CA . GLN A 1 124 ? -27.471 21.255 20.305 1.00 86.50 124 GLN A CA 1
ATOM 1062 C C . GLN A 1 124 ? -27.549 21.902 18.915 1.00 86.50 124 GLN A C 1
ATOM 1064 O O . GLN A 1 124 ? -26.695 22.730 18.606 1.00 86.50 124 GLN A O 1
ATOM 1069 N N . LYS A 1 125 ? -28.584 21.591 18.116 1.00 85.94 125 LYS A N 1
ATOM 1070 C CA . LYS A 1 125 ? -28.831 22.237 16.814 1.00 85.94 125 LYS A CA 1
ATOM 1071 C C . LYS A 1 125 ? -29.068 23.743 16.953 1.00 85.94 125 LYS A C 1
ATOM 1073 O O . LYS A 1 125 ? -28.444 24.514 16.225 1.00 85.94 125 LYS A O 1
ATOM 1078 N N . GLN A 1 126 ? -29.918 24.162 17.891 1.00 88.31 126 GLN A N 1
ATOM 1079 C CA . GLN A 1 126 ? -30.214 25.581 18.120 1.00 88.31 126 GLN A CA 1
ATOM 1080 C C . GLN A 1 126 ? -28.978 26.358 18.587 1.00 88.31 126 GLN A C 1
ATOM 1082 O O . GLN A 1 126 ? -28.687 27.421 18.045 1.00 88.31 126 GLN A O 1
ATOM 1087 N N . PHE A 1 127 ? -28.196 25.802 19.516 1.00 87.69 127 PHE A N 1
ATOM 1088 C CA . PHE A 1 127 ? -26.932 26.402 19.944 1.00 87.69 127 PHE A CA 1
ATOM 1089 C C . PHE A 1 127 ? -25.923 26.487 18.797 1.00 87.69 127 PHE A C 1
ATOM 1091 O O . PHE A 1 127 ? -25.305 27.532 18.617 1.00 87.69 127 PHE A O 1
ATOM 1098 N N . SER A 1 128 ? -25.783 25.442 17.973 1.00 79.88 128 SER A N 1
ATOM 1099 C CA . SER A 1 128 ? -24.884 25.504 16.812 1.00 79.88 128 SER A CA 1
ATOM 1100 C C . SER A 1 128 ? -25.306 26.554 15.779 1.00 79.88 128 SER A C 1
ATOM 1102 O O . SER A 1 128 ? -24.436 27.211 15.214 1.00 79.88 128 SER A O 1
ATOM 1104 N N . ALA A 1 129 ? -26.613 26.763 15.581 1.00 83.44 129 ALA A N 1
ATOM 1105 C CA . ALA A 1 129 ? -27.131 27.802 14.691 1.00 83.44 129 ALA A CA 1
ATOM 1106 C C . ALA A 1 129 ? -26.854 29.219 15.228 1.00 83.44 129 ALA A C 1
ATOM 1108 O O . ALA A 1 129 ? -26.468 30.098 14.464 1.00 83.44 129 ALA A O 1
ATOM 1109 N N . LEU A 1 130 ? -26.992 29.427 16.543 1.00 85.50 130 LEU A N 1
ATOM 1110 C CA . LEU A 1 130 ? -26.733 30.716 17.200 1.00 85.50 130 LEU A CA 1
ATOM 1111 C C . LEU A 1 130 ? -25.245 31.089 17.236 1.00 85.50 130 LEU A C 1
ATOM 1113 O O . LEU A 1 130 ? -24.904 32.261 17.140 1.00 85.50 130 LEU A O 1
ATOM 1117 N N . VAL A 1 131 ? -24.355 30.100 17.353 1.00 82.25 131 VAL A N 1
ATOM 1118 C CA . VAL A 1 131 ? -22.895 30.311 17.386 1.00 82.25 131 VAL A CA 1
ATOM 1119 C C . VAL A 1 131 ? -22.325 30.637 15.991 1.00 82.25 131 VAL A C 1
ATOM 1121 O O . VAL A 1 131 ? -21.142 30.935 15.862 1.00 82.25 131 VAL A O 1
ATOM 1124 N N . GLY A 1 132 ? -23.135 30.594 14.923 1.00 63.44 132 GLY A N 1
ATOM 1125 C CA . GLY A 1 132 ? -22.664 30.823 13.548 1.00 63.44 132 GLY A CA 1
ATOM 1126 C C . GLY A 1 132 ? -21.726 29.722 13.036 1.00 63.44 132 GLY A C 1
ATOM 1127 O O . GLY A 1 132 ? -21.074 29.873 12.004 1.00 63.44 132 GLY A O 1
ATOM 1128 N N . SER A 1 133 ? -21.655 28.599 13.755 1.00 58.72 133 SER A N 1
ATOM 1129 C CA . SER A 1 133 ? -20.930 27.404 13.344 1.00 58.72 133 SER A CA 1
ATOM 1130 C C . SER A 1 133 ? -21.573 26.880 12.066 1.00 58.72 133 SER A C 1
ATOM 1132 O O . SER A 1 133 ? -22.731 26.457 12.088 1.00 58.72 133 SER A O 1
ATOM 1134 N N . THR A 1 134 ? -20.816 26.857 10.966 1.00 51.59 134 THR A N 1
ATOM 1135 C CA . THR A 1 134 ? -21.209 26.164 9.733 1.00 51.59 134 THR A CA 1
ATOM 1136 C C . THR A 1 134 ? -21.728 24.772 10.109 1.00 51.59 134 THR A C 1
ATOM 1138 O O . THR A 1 134 ? -21.109 24.109 10.952 1.00 51.59 134 THR A O 1
ATOM 1141 N N . PRO A 1 135 ? -22.885 24.332 9.575 1.00 50.91 135 PRO A N 1
ATOM 1142 C CA . PRO A 1 135 ? -23.445 23.041 9.941 1.00 50.91 135 PRO A CA 1
ATOM 1143 C C . PRO A 1 135 ? -22.372 21.978 9.733 1.00 50.91 135 PRO A C 1
ATOM 1145 O O . PRO A 1 135 ? -21.692 21.977 8.706 1.00 50.91 135 PRO A O 1
ATOM 1148 N N . VAL A 1 136 ? -22.195 21.106 10.732 1.00 51.31 136 VAL A N 1
ATOM 1149 C CA . VAL A 1 136 ? -21.331 19.928 10.616 1.00 51.31 136 VAL A CA 1
ATOM 1150 C C . VAL A 1 136 ? -21.796 19.207 9.364 1.00 51.31 136 VAL A C 1
ATOM 1152 O O . VAL A 1 136 ? -22.885 18.632 9.372 1.00 51.31 136 VAL A O 1
ATOM 1155 N N . ALA A 1 137 ? -21.012 19.328 8.288 1.00 45.16 137 ALA A N 1
ATOM 1156 C CA . ALA A 1 137 ? -21.343 18.751 7.000 1.00 45.16 137 ALA A CA 1
ATOM 1157 C C . ALA A 1 137 ? -21.773 17.308 7.242 1.00 45.16 137 ALA A C 1
ATOM 1159 O O . ALA A 1 137 ? -21.108 16.593 8.008 1.00 45.16 137 ALA A O 1
ATOM 1160 N N . GLU A 1 138 ? -22.907 16.915 6.652 1.00 45.06 138 GLU A N 1
ATOM 1161 C CA . GLU A 1 138 ? -23.354 15.529 6.691 1.00 45.06 138 GLU A CA 1
ATOM 1162 C C . GLU A 1 138 ? -22.138 14.647 6.454 1.00 45.06 138 GLU A C 1
ATOM 1164 O O . GLU A 1 138 ? -21.358 14.880 5.524 1.00 45.06 138 GLU A O 1
ATOM 1169 N N . LYS A 1 139 ? -21.916 13.703 7.375 1.00 52.06 139 LYS A N 1
ATOM 1170 C CA . LYS A 1 139 ? -20.826 12.744 7.253 1.00 52.06 139 LYS A CA 1
ATOM 1171 C C . LYS A 1 139 ? -21.042 12.051 5.917 1.00 52.06 139 LYS A C 1
ATOM 1173 O O . LYS A 1 139 ? -21.878 11.157 5.850 1.00 52.06 139 LYS A O 1
ATOM 1178 N N . LYS A 1 140 ? -20.314 12.491 4.882 1.00 52.41 140 LYS A N 1
ATOM 1179 C CA . LYS A 1 140 ? -20.258 11.801 3.598 1.00 52.41 140 LYS A CA 1
ATOM 1180 C C . LYS A 1 140 ? -20.047 10.337 3.931 1.00 52.41 140 LYS A C 1
ATOM 1182 O O . LYS A 1 140 ? -19.181 10.026 4.763 1.00 52.41 140 LYS A O 1
ATOM 1187 N N . ASP A 1 141 ? -20.877 9.480 3.348 1.00 47.44 141 ASP A N 1
ATOM 1188 C CA . ASP A 1 141 ? -20.743 8.050 3.555 1.00 47.44 141 ASP A CA 1
ATOM 1189 C C . ASP A 1 141 ? -19.279 7.664 3.355 1.00 47.44 141 ASP A C 1
ATOM 1191 O O . ASP A 1 141 ? -18.602 8.238 2.491 1.00 47.44 141 ASP A O 1
ATOM 1195 N N . PRO A 1 142 ? -18.738 6.772 4.200 1.00 49.59 142 PRO A N 1
ATOM 1196 C CA . PRO A 1 142 ? -17.337 6.419 4.128 1.00 49.59 142 PRO A CA 1
ATOM 1197 C C . PRO A 1 142 ? -17.055 5.845 2.740 1.00 49.59 142 PRO A C 1
ATOM 1199 O O . PRO A 1 142 ? -17.360 4.684 2.478 1.00 49.59 142 PRO A O 1
ATOM 1202 N N . SER A 1 143 ? -16.462 6.666 1.869 1.00 46.34 143 SER A N 1
ATOM 1203 C CA . SER A 1 143 ? -16.003 6.230 0.558 1.00 46.34 143 SER A CA 1
ATOM 1204 C C . SER A 1 143 ? -15.074 5.038 0.753 1.00 46.34 143 SER A C 1
ATOM 1206 O O . SER A 1 143 ? -14.185 5.041 1.619 1.00 46.34 143 SER A O 1
ATOM 1208 N N . SER A 1 144 ? -15.318 3.990 -0.025 1.00 44.94 144 SER A N 1
ATOM 1209 C CA . SER A 1 144 ? -14.453 2.816 -0.097 1.00 44.94 144 SER A CA 1
ATOM 1210 C C . SER A 1 144 ? -13.075 3.186 -0.645 1.00 44.94 144 SER A C 1
ATOM 1212 O O . SER A 1 144 ? -12.078 2.631 -0.191 1.00 44.94 144 SER A O 1
ATOM 1214 N N . PHE A 1 145 ? -13.002 4.185 -1.527 1.00 49.09 145 PHE A N 1
ATOM 1215 C CA . PHE A 1 145 ? -11.752 4.705 -2.064 1.00 49.09 145 PHE A CA 1
ATOM 1216 C C . PHE A 1 145 ? -11.298 5.931 -1.265 1.00 49.09 145 PHE A C 1
ATOM 1218 O O . PHE A 1 145 ? -11.960 6.967 -1.228 1.00 49.09 145 PHE A O 1
ATOM 1225 N N . GLN A 1 146 ? -10.171 5.783 -0.564 1.00 57.06 146 GLN A N 1
ATOM 1226 C CA . GLN A 1 146 ? -9.584 6.830 0.287 1.00 57.06 146 GLN A CA 1
ATOM 1227 C C . GLN A 1 146 ? -8.770 7.863 -0.510 1.00 57.06 146 GLN A C 1
ATOM 1229 O O . GLN A 1 146 ? -8.529 8.976 -0.022 1.00 57.06 146 GLN A O 1
ATOM 1234 N N . PHE A 1 147 ? -8.385 7.508 -1.736 1.00 56.16 147 PHE A N 1
ATOM 1235 C CA . PHE A 1 147 ? -7.694 8.376 -2.678 1.00 56.16 147 PHE A CA 1
ATOM 1236 C C . PHE A 1 147 ? -8.656 8.745 -3.803 1.00 56.16 147 PHE A C 1
ATOM 1238 O O . PHE A 1 147 ? -9.173 7.864 -4.485 1.00 56.16 147 PHE A O 1
ATOM 1245 N N . ASN A 1 148 ? -8.889 10.044 -3.974 1.00 57.75 148 ASN A N 1
ATOM 1246 C CA . ASN A 1 148 ? -9.643 10.572 -5.099 1.00 57.75 148 ASN A CA 1
ATOM 1247 C C . ASN A 1 148 ? -8.609 11.128 -6.073 1.00 57.75 148 ASN A C 1
ATOM 1249 O O . ASN A 1 148 ? -8.020 12.167 -5.799 1.00 57.75 148 ASN A O 1
ATOM 1253 N N . TRP A 1 149 ? -8.361 10.402 -7.156 1.00 52.66 149 TRP A N 1
ATOM 1254 C CA . TRP A 1 149 ? -7.532 10.852 -8.273 1.00 52.66 149 TRP A CA 1
ATOM 1255 C C . TRP A 1 149 ? -8.465 11.260 -9.413 1.00 52.66 149 TRP A C 1
ATOM 1257 O O . TRP A 1 149 ? -8.515 10.612 -10.450 1.00 52.66 149 TRP A O 1
ATOM 1267 N N . THR A 1 150 ? -9.325 12.246 -9.174 1.00 44.66 150 THR A N 1
ATOM 1268 C CA . THR A 1 150 ? -10.164 12.797 -10.242 1.00 44.66 150 THR A CA 1
ATOM 1269 C C . THR A 1 150 ? -9.359 13.816 -11.036 1.00 44.66 150 THR A C 1
ATOM 1271 O O . THR A 1 150 ? -8.675 14.645 -10.442 1.00 44.66 150 THR A O 1
ATOM 1274 N N . GLU A 1 151 ? -9.514 13.786 -12.359 1.00 46.19 151 GLU A N 1
ATOM 1275 C CA . GLU A 1 151 ? -8.908 14.670 -13.376 1.00 46.19 151 GLU A CA 1
ATOM 1276 C C . GLU A 1 151 ? -9.020 16.186 -13.090 1.00 46.19 151 GLU A C 1
ATOM 1278 O O . GLU A 1 151 ? -8.336 16.983 -13.720 1.00 46.19 151 GLU A O 1
ATOM 1283 N N . GLY A 1 152 ? -9.863 16.595 -12.134 1.00 42.03 152 GLY A N 1
ATOM 1284 C CA . GLY A 1 152 ? -10.117 17.992 -11.772 1.00 42.03 152 GLY A CA 1
ATOM 1285 C C . GLY A 1 152 ? -9.268 18.586 -10.637 1.00 42.03 152 GLY A C 1
ATOM 1286 O O . GLY A 1 152 ? -9.411 19.778 -10.378 1.00 42.03 152 GLY A O 1
ATOM 1287 N N . ASP A 1 153 ? -8.400 17.823 -9.959 1.00 47.22 153 ASP A N 1
ATOM 1288 C CA . ASP A 1 153 ? -7.455 18.385 -8.972 1.00 47.22 153 ASP A CA 1
ATOM 1289 C C . ASP A 1 153 ? -6.149 18.791 -9.680 1.00 47.22 153 ASP A C 1
ATOM 1291 O O . ASP A 1 153 ? -5.138 18.090 -9.641 1.00 47.22 153 ASP A O 1
ATOM 1295 N N . THR A 1 154 ? -6.166 19.955 -10.330 1.00 50.38 154 THR A N 1
ATOM 1296 C CA . THR A 1 154 ? -5.061 20.516 -11.138 1.00 50.38 154 THR A CA 1
ATOM 1297 C C . THR A 1 154 ? -3.745 20.755 -10.377 1.00 50.38 154 THR A C 1
ATOM 1299 O O . THR A 1 154 ? -2.741 21.109 -10.990 1.00 50.38 154 THR A O 1
ATOM 1302 N N . GLY A 1 155 ? -3.717 20.558 -9.054 1.00 55.31 155 GLY A N 1
ATOM 1303 C CA . GLY A 1 155 ? -2.534 20.735 -8.204 1.00 55.31 155 GLY A CA 1
ATOM 1304 C C . GLY A 1 155 ? -1.813 19.450 -7.781 1.00 55.31 155 GLY A C 1
ATOM 1305 O O . GLY A 1 155 ? -0.764 19.543 -7.142 1.00 55.31 155 GLY A O 1
ATOM 1306 N N . SER A 1 156 ? -2.350 18.261 -8.084 1.00 61.44 156 SER A N 1
ATOM 1307 C CA . SER A 1 156 ? -1.732 16.989 -7.678 1.00 61.44 156 SER A CA 1
ATOM 1308 C C . SER A 1 156 ? -0.972 16.346 -8.843 1.00 61.44 156 SER A C 1
ATOM 1310 O O . SER A 1 156 ? -1.550 16.182 -9.916 1.00 61.44 156 SER A O 1
ATOM 1312 N N . PRO A 1 157 ? 0.299 15.942 -8.664 1.00 66.25 157 PRO A N 1
ATOM 1313 C CA . PRO A 1 157 ? 1.057 15.292 -9.728 1.00 66.25 157 PRO A CA 1
ATOM 1314 C C . PRO A 1 157 ? 0.398 13.961 -10.108 1.00 66.25 157 PRO A C 1
ATOM 1316 O O . PRO A 1 157 ? 0.247 13.062 -9.277 1.00 66.25 157 PRO A O 1
ATOM 1319 N N . CYS A 1 158 ? -0.013 13.861 -11.371 1.00 69.19 158 CYS A N 1
ATOM 1320 C CA . CYS A 1 158 ? -0.617 12.676 -11.957 1.00 69.19 158 CYS A CA 1
ATOM 1321 C C . CYS A 1 158 ? 0.455 11.903 -12.728 1.00 69.19 158 CYS A C 1
ATOM 1323 O O . CYS A 1 158 ? 1.120 12.469 -13.585 1.00 69.19 158 CYS A O 1
ATOM 1325 N N . PHE A 1 159 ? 0.611 10.614 -12.424 1.00 76.44 159 PHE A N 1
ATOM 1326 C CA . PHE A 1 159 ? 1.553 9.723 -13.119 1.00 76.44 159 PHE A CA 1
ATOM 1327 C C . PHE A 1 159 ? 0.863 8.864 -14.191 1.00 76.44 159 PHE A C 1
ATOM 1329 O O . PHE A 1 159 ? 1.452 7.924 -14.726 1.00 76.44 159 PHE A O 1
ATOM 1336 N N . HIS A 1 160 ? -0.411 9.144 -14.475 1.00 76.44 160 HIS A N 1
ATOM 1337 C CA . HIS A 1 160 ? -1.151 8.478 -15.537 1.00 76.44 160 HIS A CA 1
ATOM 1338 C C . HIS A 1 160 ? -0.571 8.875 -16.899 1.00 76.44 160 HIS A C 1
ATOM 1340 O O . HIS A 1 160 ? -0.290 10.046 -17.131 1.00 76.44 160 HIS A O 1
ATOM 1346 N N . GLY A 1 161 ? -0.393 7.904 -17.794 1.00 74.88 161 GLY A N 1
ATOM 1347 C CA . GLY A 1 161 ? 0.191 8.139 -19.119 1.00 74.88 161 GLY A CA 1
ATOM 1348 C C . GLY A 1 161 ? 1.720 8.204 -19.147 1.00 74.88 161 GLY A C 1
ATOM 1349 O O . GLY A 1 161 ? 2.286 8.377 -20.216 1.00 74.88 161 GLY A O 1
ATOM 1350 N N . HIS A 1 162 ? 2.406 8.025 -18.012 1.00 82.81 162 HIS A N 1
ATOM 1351 C CA . HIS A 1 162 ? 3.864 7.918 -18.022 1.00 82.81 162 HIS A CA 1
ATOM 1352 C C . HIS A 1 162 ? 4.307 6.592 -18.652 1.00 82.81 162 HIS A C 1
ATOM 1354 O O . HIS A 1 162 ? 3.821 5.516 -18.284 1.00 82.81 162 HIS A O 1
ATOM 1360 N N . SER A 1 163 ? 5.281 6.660 -19.555 1.00 82.50 163 SER A N 1
ATOM 1361 C CA . SER A 1 163 ? 5.796 5.491 -20.256 1.00 82.50 163 SER A CA 1
ATOM 1362 C C . SER A 1 163 ? 6.663 4.619 -19.341 1.00 82.50 163 SER A C 1
ATOM 1364 O O . SER A 1 163 ? 7.538 5.091 -18.609 1.00 82.50 163 SER A O 1
ATOM 1366 N N . LEU A 1 164 ? 6.443 3.303 -19.408 1.00 79.75 164 LEU A N 1
ATOM 1367 C CA . LEU A 1 164 ? 7.282 2.280 -18.767 1.00 79.75 164 LEU A CA 1
ATOM 1368 C C . LEU A 1 164 ? 8.313 1.686 -19.741 1.00 79.75 164 LEU A C 1
ATOM 1370 O O . LEU A 1 164 ? 9.014 0.731 -19.396 1.00 79.75 164 LEU A O 1
ATOM 1374 N N . GLN A 1 165 ? 8.424 2.227 -20.958 1.00 73.69 165 GLN A N 1
ATOM 1375 C CA . GLN A 1 165 ? 9.278 1.678 -22.013 1.00 73.69 165 GLN A CA 1
ATOM 1376 C C . GLN A 1 165 ? 10.751 1.617 -21.597 1.00 73.69 165 GLN A C 1
ATOM 1378 O O . GLN A 1 165 ? 11.428 0.634 -21.887 1.00 73.69 165 GLN A O 1
ATOM 1383 N N . GLY A 1 166 ? 11.231 2.585 -20.813 1.00 69.81 166 GLY A N 1
ATOM 1384 C CA . GLY A 1 166 ? 12.601 2.577 -20.299 1.00 69.81 166 GLY A CA 1
ATOM 1385 C C . GLY A 1 166 ? 12.929 1.430 -19.330 1.00 69.81 166 GLY A C 1
ATOM 1386 O O . GLY A 1 166 ? 14.109 1.177 -19.079 1.00 69.81 166 GLY A O 1
ATOM 1387 N N . LEU A 1 167 ? 11.938 0.685 -18.828 1.00 71.94 167 LEU A N 1
ATOM 1388 C CA . LEU A 1 167 ? 12.122 -0.493 -17.961 1.00 71.94 167 LEU A CA 1
ATOM 1389 C C . LEU A 1 167 ? 12.084 -1.819 -18.733 1.00 71.94 167 LEU A C 1
ATOM 1391 O O . LEU A 1 167 ? 12.525 -2.857 -18.226 1.00 71.94 167 LEU A O 1
ATOM 1395 N N . LEU A 1 168 ? 11.576 -1.791 -19.964 1.00 72.38 168 LEU A N 1
ATOM 1396 C CA . LEU A 1 168 ? 11.420 -2.955 -20.823 1.00 72.38 168 LEU A CA 1
ATOM 1397 C C . LEU A 1 168 ? 12.509 -2.953 -21.906 1.00 72.38 168 LEU A C 1
ATOM 1399 O O . LEU A 1 168 ? 12.960 -1.919 -22.388 1.00 72.38 168 LEU A O 1
ATOM 1403 N N . ARG A 1 169 ? 12.981 -4.140 -22.275 1.00 67.88 169 ARG A N 1
ATOM 1404 C CA . ARG A 1 169 ? 13.821 -4.388 -23.448 1.00 67.88 169 ARG A CA 1
ATOM 1405 C C . ARG A 1 169 ? 13.002 -5.180 -24.448 1.00 67.88 169 ARG A C 1
ATOM 1407 O O . ARG A 1 169 ? 12.414 -6.204 -24.103 1.00 67.88 169 ARG A O 1
ATOM 1414 N N . THR A 1 170 ? 13.002 -4.746 -25.696 1.00 70.12 170 THR A N 1
ATOM 1415 C CA . THR A 1 170 ? 12.474 -5.538 -26.804 1.00 70.12 170 THR A CA 1
ATOM 1416 C C . THR A 1 170 ? 13.487 -6.629 -27.155 1.00 70.12 170 THR A C 1
ATOM 1418 O O . THR A 1 170 ? 14.647 -6.355 -27.460 1.00 70.12 170 THR A O 1
ATOM 1421 N N . LYS A 1 171 ? 13.075 -7.898 -27.077 1.00 63.59 171 LYS A N 1
ATOM 1422 C CA . LYS A 1 171 ? 13.834 -9.033 -27.618 1.00 63.59 171 LYS A CA 1
ATOM 1423 C C . LYS A 1 171 ? 12.934 -9.767 -28.610 1.00 63.59 171 LYS A C 1
ATOM 1425 O O . LYS A 1 171 ? 12.078 -10.564 -28.218 1.00 63.59 171 LYS A O 1
ATOM 1430 N N . GLY A 1 172 ? 13.108 -9.470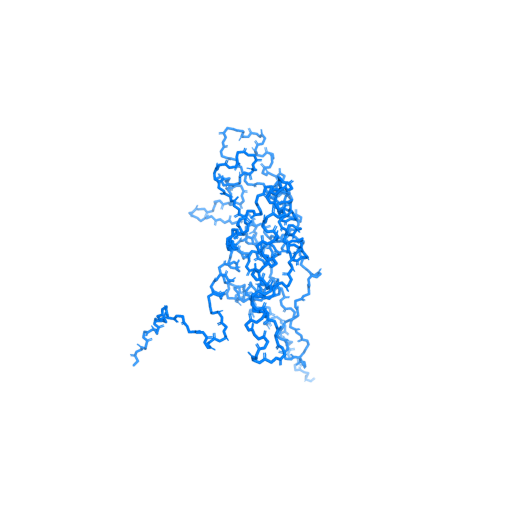 -29.898 1.00 68.38 172 GLY A N 1
ATOM 1431 C CA . GLY A 1 172 ? 12.204 -9.940 -30.952 1.00 68.38 172 GLY A CA 1
ATOM 1432 C C . GLY A 1 172 ? 10.788 -9.379 -30.765 1.00 68.38 172 GLY A C 1
ATOM 1433 O O . GLY A 1 172 ? 10.635 -8.191 -30.505 1.00 68.38 172 GLY A O 1
ATOM 1434 N N . GLN A 1 173 ? 9.766 -10.238 -30.839 1.00 66.94 173 GLN A N 1
ATOM 1435 C CA . GLN A 1 173 ? 8.357 -9.877 -30.590 1.00 66.94 173 GLN A CA 1
ATOM 1436 C C . GLN A 1 173 ? 7.983 -9.811 -29.094 1.00 66.94 173 GLN A C 1
ATOM 1438 O O . GLN A 1 173 ? 6.854 -9.465 -28.758 1.00 66.94 173 GLN A O 1
ATOM 1443 N N . SER A 1 174 ? 8.900 -10.165 -28.185 1.00 63.88 174 SER A N 1
ATOM 1444 C CA . SER A 1 174 ? 8.630 -10.217 -26.743 1.00 63.88 174 SER A CA 1
ATOM 1445 C C . SER A 1 174 ? 9.255 -9.039 -25.995 1.00 63.88 174 SER A C 1
ATOM 1447 O O . SER A 1 174 ? 10.419 -8.694 -26.217 1.00 63.88 174 SER A O 1
ATOM 1449 N N . LEU A 1 175 ? 8.488 -8.441 -25.082 1.00 64.00 175 LEU A N 1
ATOM 1450 C CA . LEU A 1 175 ? 8.980 -7.456 -24.120 1.00 64.00 175 LEU A CA 1
ATOM 1451 C C . LEU A 1 175 ? 9.526 -8.197 -22.898 1.00 64.00 175 LEU A C 1
ATOM 1453 O O . LEU A 1 175 ? 8.811 -8.960 -22.251 1.00 64.00 175 LEU A O 1
ATOM 1457 N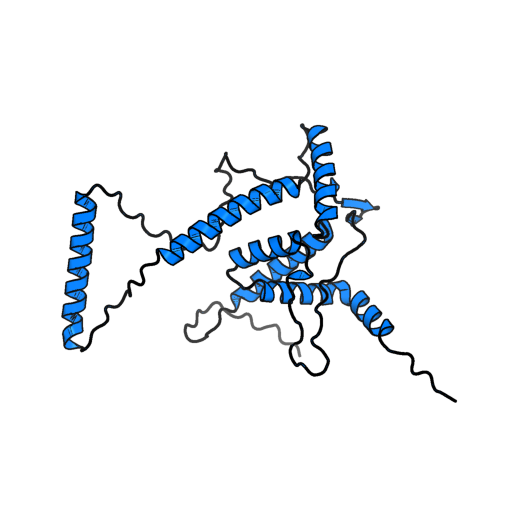 N . ILE A 1 176 ? 10.801 -7.982 -22.590 1.00 67.69 176 ILE A N 1
ATOM 1458 C CA . ILE A 1 176 ? 11.477 -8.567 -21.431 1.00 67.69 176 ILE A CA 1
ATOM 1459 C C . ILE A 1 176 ? 11.827 -7.437 -20.472 1.00 67.69 176 ILE A C 1
ATOM 1461 O O . ILE A 1 176 ? 12.338 -6.400 -20.885 1.00 67.69 176 ILE A O 1
ATOM 1465 N N . THR A 1 177 ? 11.588 -7.622 -19.179 1.00 69.06 177 THR A N 1
ATOM 1466 C CA . THR A 1 177 ? 12.044 -6.676 -18.156 1.00 69.06 177 THR A CA 1
ATOM 1467 C C . THR A 1 177 ? 13.567 -6.546 -18.189 1.00 69.06 177 THR A C 1
ATOM 1469 O O . THR A 1 177 ? 14.279 -7.540 -18.343 1.00 69.06 177 THR A O 1
ATOM 1472 N N . LYS A 1 178 ? 14.104 -5.330 -18.006 1.00 64.38 178 LYS A N 1
ATOM 1473 C CA . LYS A 1 178 ? 15.562 -5.125 -17.862 1.00 64.38 178 LYS A CA 1
ATOM 1474 C C . LYS A 1 178 ? 16.155 -5.967 -16.722 1.00 64.38 178 LYS A C 1
ATOM 1476 O O . LYS A 1 178 ? 17.319 -6.357 -16.789 1.00 64.38 178 LYS A O 1
ATOM 1481 N N . ASN A 1 179 ? 15.334 -6.302 -15.727 1.00 66.19 179 ASN A N 1
ATOM 1482 C CA . ASN A 1 179 ? 15.682 -7.154 -14.599 1.00 66.19 179 ASN A CA 1
ATOM 1483 C C . ASN A 1 179 ? 15.551 -8.647 -14.943 1.00 66.19 179 ASN A C 1
ATOM 1485 O O . ASN A 1 179 ? 14.466 -9.130 -15.267 1.00 66.19 179 ASN A O 1
ATOM 1489 N N . SER A 1 180 ? 16.657 -9.387 -14.821 1.00 64.56 180 SER A N 1
ATOM 1490 C CA . SER A 1 180 ? 16.717 -10.852 -14.970 1.00 64.56 180 SER A CA 1
ATOM 1491 C C . SER A 1 180 ? 16.604 -11.607 -13.638 1.00 64.56 180 SER A C 1
ATOM 1493 O O . SER A 1 180 ? 16.342 -12.814 -13.614 1.00 64.56 180 SER A O 1
ATOM 1495 N N . LEU A 1 181 ? 16.803 -10.906 -12.520 1.00 67.94 181 LEU A N 1
ATOM 1496 C CA . LEU A 1 181 ? 16.785 -11.461 -11.172 1.00 67.94 181 LEU A CA 1
ATOM 1497 C C . LEU A 1 181 ? 15.458 -11.106 -10.505 1.00 67.94 181 LEU A C 1
ATOM 1499 O O . LEU A 1 181 ? 15.085 -9.945 -10.465 1.00 67.94 181 LEU A O 1
ATOM 1503 N N . TYR A 1 182 ? 14.760 -12.114 -9.984 1.00 73.94 182 TYR A N 1
ATOM 1504 C CA . TYR A 1 182 ? 13.559 -11.956 -9.162 1.00 73.94 182 TYR A CA 1
ATOM 1505 C C . TYR A 1 182 ? 13.858 -12.530 -7.782 1.00 73.94 182 TYR A C 1
ATOM 1507 O O . TYR A 1 182 ? 14.221 -13.710 -7.689 1.00 73.94 182 TYR A O 1
ATOM 1515 N N . TRP A 1 183 ? 13.706 -11.734 -6.721 1.00 75.69 183 TRP A N 1
ATOM 1516 C CA . TRP A 1 183 ? 13.827 -12.247 -5.359 1.00 75.69 183 TRP A CA 1
ATOM 1517 C C . TRP A 1 183 ? 12.479 -12.795 -4.886 1.00 75.69 183 TRP A C 1
ATOM 1519 O O . TRP A 1 183 ? 11.443 -12.126 -4.904 1.00 75.69 183 TRP A O 1
ATOM 1529 N N . LEU A 1 184 ? 12.491 -14.053 -4.458 1.00 68.75 184 LEU A N 1
ATOM 1530 C CA . LEU A 1 184 ? 11.316 -14.696 -3.885 1.00 68.75 184 LEU A CA 1
ATOM 1531 C C . LEU A 1 184 ? 11.142 -14.205 -2.453 1.00 68.75 184 LEU A C 1
ATOM 1533 O O . LEU A 1 184 ? 12.115 -14.174 -1.693 1.00 68.75 184 LEU A O 1
ATOM 1537 N N . SER A 1 185 ? 9.910 -13.866 -2.067 1.00 61.59 185 SER A N 1
ATOM 1538 C CA . SER A 1 185 ? 9.596 -13.711 -0.652 1.00 61.59 185 SER A CA 1
ATOM 1539 C C . SER A 1 185 ? 9.782 -15.078 0.002 1.00 61.59 185 SER A C 1
ATOM 1541 O O . SER A 1 185 ? 9.007 -16.021 -0.179 1.00 61.59 185 SER A O 1
ATOM 1543 N N . THR A 1 186 ? 10.915 -15.257 0.676 1.00 54.12 186 THR A N 1
ATOM 1544 C CA . THR A 1 186 ? 11.183 -16.514 1.360 1.00 54.12 186 THR A CA 1
ATOM 1545 C C . THR A 1 186 ? 10.308 -16.536 2.596 1.00 54.12 186 THR A C 1
ATOM 1547 O O . THR A 1 186 ? 10.629 -15.989 3.645 1.00 54.12 186 THR A O 1
ATOM 1550 N N . GLN A 1 187 ? 9.160 -17.186 2.457 1.00 53.34 187 GLN A N 1
ATOM 1551 C CA . GLN A 1 187 ? 8.418 -17.710 3.582 1.00 53.34 187 GLN A CA 1
ATOM 1552 C C . GLN A 1 187 ? 9.377 -18.618 4.369 1.00 53.34 187 GLN A C 1
ATOM 1554 O O . GLN A 1 187 ? 9.611 -19.770 3.995 1.00 53.34 187 GLN A O 1
ATOM 1559 N N . LYS A 1 188 ? 10.004 -18.080 5.424 1.00 50.66 188 LYS A N 1
ATOM 1560 C CA . LYS A 1 188 ? 10.753 -18.892 6.380 1.00 50.66 188 LYS A CA 1
ATOM 1561 C C . LYS A 1 188 ? 9.719 -19.789 7.049 1.00 50.66 188 LYS A C 1
ATOM 1563 O O . LYS A 1 188 ? 8.863 -19.323 7.804 1.00 50.66 188 LYS A O 1
ATOM 1568 N N . PHE A 1 189 ? 9.752 -21.070 6.699 1.00 49.09 189 PHE A N 1
ATOM 1569 C CA . PHE A 1 189 ? 8.956 -22.065 7.393 1.00 49.09 189 PHE A CA 1
ATOM 1570 C C . PHE A 1 189 ? 9.453 -22.120 8.834 1.00 49.09 189 PHE A C 1
ATOM 1572 O O . PHE A 1 189 ? 10.659 -22.214 9.081 1.00 49.09 189 PHE A O 1
ATOM 1579 N N . CYS A 1 190 ? 8.524 -22.020 9.780 1.00 48.53 190 CYS A N 1
ATOM 1580 C CA . CYS A 1 190 ? 8.821 -22.223 11.190 1.00 48.53 190 CYS A CA 1
ATOM 1581 C C . CYS A 1 190 ? 9.531 -23.588 11.344 1.00 48.53 190 CYS A C 1
ATOM 1583 O O . CYS A 1 190 ? 9.217 -24.529 10.609 1.00 48.53 190 CYS A O 1
ATOM 1585 N N . LYS A 1 191 ? 10.520 -23.700 12.248 1.00 50.09 191 LYS A N 1
ATOM 1586 C CA . LYS A 1 191 ? 11.267 -24.956 12.484 1.00 50.09 191 LYS A CA 1
ATOM 1587 C C . LYS A 1 191 ? 10.294 -26.140 12.624 1.00 50.09 191 LYS A C 1
ATOM 1589 O O . LYS A 1 191 ? 9.186 -25.960 13.120 1.00 50.09 191 LYS A O 1
ATOM 1594 N N . SER A 1 192 ? 10.727 -27.341 12.232 1.00 52.25 192 SER A N 1
ATOM 1595 C CA . SER A 1 192 ? 9.936 -28.573 12.003 1.00 52.25 192 SER A CA 1
ATOM 1596 C C . SER A 1 192 ? 8.889 -28.984 13.056 1.00 52.25 192 SER A C 1
ATOM 1598 O O . SER A 1 192 ? 8.072 -29.854 12.776 1.00 52.25 192 SER A O 1
ATOM 1600 N N . TYR A 1 193 ? 8.887 -28.383 14.244 1.00 55.81 193 TYR A N 1
ATOM 1601 C CA . TYR A 1 193 ? 7.957 -28.654 15.346 1.00 55.81 193 TYR A CA 1
ATOM 1602 C C . TYR A 1 193 ? 6.771 -27.674 15.422 1.00 55.81 193 TYR A C 1
ATOM 1604 O O . TYR A 1 193 ? 5.987 -27.710 16.365 1.00 55.81 193 TYR A O 1
ATOM 1612 N N . CYS A 1 194 ? 6.633 -26.779 14.448 1.00 52.06 194 CYS A N 1
ATOM 1613 C CA . CYS A 1 194 ? 5.683 -25.676 14.472 1.00 52.06 194 CYS A CA 1
ATOM 1614 C C . CYS A 1 194 ? 4.648 -25.826 13.348 1.00 52.06 194 CYS A C 1
ATOM 1616 O O . CYS A 1 194 ? 5.002 -25.922 12.177 1.00 52.06 194 CYS A O 1
ATOM 1618 N N . LYS A 1 195 ? 3.352 -25.823 13.698 1.00 52.12 195 LYS A N 1
ATOM 1619 C CA . LYS A 1 195 ? 2.234 -25.867 12.729 1.00 52.12 195 LYS A CA 1
ATOM 1620 C C . LYS A 1 195 ? 2.043 -24.552 11.959 1.00 52.12 195 LYS A C 1
ATOM 1622 O O . LYS A 1 195 ? 1.254 -24.510 11.019 1.00 52.12 195 LYS A O 1
ATOM 1627 N N . HIS A 1 196 ? 2.727 -23.477 12.354 1.00 49.97 196 HIS A N 1
ATOM 1628 C CA . HIS A 1 196 ? 2.677 -22.214 11.628 1.00 49.97 196 HIS A CA 1
ATOM 1629 C C . HIS A 1 196 ? 3.493 -22.351 10.359 1.00 49.97 196 HIS A C 1
ATOM 1631 O O . HIS A 1 196 ? 4.707 -22.551 10.400 1.00 49.97 196 HIS A O 1
ATOM 1637 N N . VAL A 1 197 ? 2.800 -22.257 9.229 1.00 52.34 197 VAL A N 1
ATOM 1638 C CA . VAL A 1 197 ? 3.429 -22.489 7.942 1.00 52.34 197 VAL A CA 1
ATOM 1639 C C . VAL A 1 197 ? 4.502 -21.428 7.730 1.00 52.34 197 VAL A C 1
ATOM 1641 O O . VAL A 1 197 ? 5.556 -21.813 7.243 1.00 52.34 197 VAL A O 1
ATOM 1644 N N . THR A 1 198 ? 4.334 -20.160 8.158 1.00 53.00 198 THR A N 1
ATOM 1645 C CA . THR A 1 198 ? 5.300 -19.078 7.857 1.00 53.00 198 THR A CA 1
ATOM 1646 C C . THR A 1 198 ? 5.283 -17.917 8.837 1.00 53.00 198 THR A C 1
ATOM 1648 O O . THR A 1 198 ? 4.217 -17.400 9.155 1.00 53.00 198 THR A O 1
ATOM 1651 N N . THR A 1 199 ? 6.457 -17.461 9.271 1.00 54.38 199 THR A N 1
ATOM 1652 C CA . THR A 1 199 ? 6.594 -16.226 10.056 1.00 54.38 199 THR A CA 1
ATOM 1653 C C . THR A 1 199 ? 6.892 -15.060 9.120 1.00 54.38 199 THR A C 1
ATOM 1655 O O . THR A 1 199 ? 7.958 -15.019 8.506 1.00 54.38 199 THR A O 1
ATOM 1658 N N . TYR A 1 200 ? 5.947 -14.127 9.000 1.00 59.31 200 TYR A N 1
ATOM 1659 C CA . TYR A 1 200 ? 6.187 -12.829 8.377 1.00 59.31 200 TYR A CA 1
ATOM 1660 C C . TYR A 1 200 ? 7.125 -12.029 9.285 1.00 59.31 200 TYR A C 1
ATOM 1662 O O . TYR A 1 200 ? 6.745 -11.643 10.388 1.00 59.31 200 TYR A O 1
ATOM 1670 N N . GLU A 1 201 ? 8.369 -11.853 8.853 1.00 64.94 201 GLU A N 1
ATOM 1671 C CA . GLU A 1 201 ? 9.380 -11.088 9.577 1.00 64.94 201 GLU A CA 1
ATOM 1672 C C . GLU A 1 201 ? 9.673 -9.826 8.762 1.00 64.94 201 GLU A C 1
ATOM 1674 O O . GLU A 1 201 ? 10.420 -9.876 7.783 1.00 64.94 201 GLU A O 1
ATOM 1679 N N . GLU A 1 202 ? 9.022 -8.719 9.144 1.00 64.00 202 GLU A N 1
ATOM 1680 C CA . GLU A 1 202 ? 9.042 -7.439 8.420 1.00 64.00 202 GLU A CA 1
ATOM 1681 C C . GLU A 1 202 ? 10.470 -6.967 8.112 1.00 64.00 202 GLU A C 1
ATOM 1683 O O . GLU A 1 202 ? 10.743 -6.526 7.000 1.00 64.00 202 GLU A O 1
ATOM 1688 N N . SER A 1 203 ? 11.403 -7.160 9.046 1.00 62.06 203 SER A N 1
ATOM 1689 C CA . SER A 1 203 ? 12.791 -6.683 8.976 1.00 62.06 203 SER A CA 1
ATOM 1690 C C . SER A 1 203 ? 13.634 -7.234 7.820 1.00 62.06 203 SER A C 1
ATOM 1692 O O . SER A 1 203 ? 14.663 -6.643 7.511 1.00 62.06 203 SER A O 1
ATOM 1694 N N . ASN A 1 204 ? 13.238 -8.335 7.170 1.00 70.62 204 ASN A N 1
ATOM 1695 C CA . ASN A 1 204 ? 14.002 -8.884 6.038 1.00 70.62 204 ASN A CA 1
ATOM 1696 C C . ASN A 1 204 ? 13.586 -8.307 4.680 1.00 70.62 204 ASN A C 1
ATOM 1698 O O . ASN A 1 204 ? 14.220 -8.618 3.672 1.00 70.62 204 ASN A O 1
ATOM 1702 N N . PHE A 1 205 ? 12.494 -7.547 4.620 1.00 77.19 205 PHE A N 1
ATOM 1703 C CA . PHE A 1 205 ? 12.005 -7.004 3.361 1.00 77.19 205 PHE A CA 1
ATOM 1704 C C . PHE A 1 205 ? 12.607 -5.629 3.080 1.00 77.19 205 PHE A C 1
ATOM 1706 O O . PHE A 1 205 ? 12.777 -4.819 3.986 1.00 77.19 205 PHE A O 1
ATOM 1713 N N . SER A 1 206 ? 12.870 -5.361 1.802 1.00 82.50 206 SER A N 1
ATOM 1714 C CA . SER A 1 206 ? 13.168 -4.024 1.277 1.00 82.50 206 SER A CA 1
ATOM 1715 C C . SER A 1 206 ? 12.103 -3.013 1.705 1.00 82.50 206 SER A C 1
ATOM 1717 O O . SER A 1 206 ? 10.906 -3.340 1.728 1.00 82.50 206 SER A O 1
ATOM 1719 N N . LEU A 1 207 ? 12.519 -1.777 1.969 1.00 85.31 207 LEU A N 1
ATOM 1720 C CA . LEU A 1 207 ? 11.627 -0.722 2.453 1.00 85.31 207 LEU A CA 1
ATOM 1721 C C . LEU A 1 207 ? 10.534 -0.399 1.433 1.00 85.31 207 LEU A C 1
ATOM 1723 O O . LEU A 1 207 ? 9.379 -0.187 1.800 1.00 85.31 207 LEU A O 1
ATOM 1727 N N . SER A 1 208 ? 10.873 -0.442 0.150 1.00 84.94 208 SER A N 1
ATOM 1728 C CA . SER A 1 208 ? 9.932 -0.139 -0.927 1.00 84.94 208 SER A CA 1
ATOM 1729 C C . SER A 1 208 ? 8.839 -1.202 -1.045 1.00 84.94 208 SER A C 1
ATOM 1731 O O . SER A 1 208 ? 7.657 -0.872 -1.130 1.00 84.94 208 SER A O 1
ATOM 1733 N N . TYR A 1 209 ? 9.175 -2.486 -0.887 1.00 87.94 209 TYR A N 1
ATOM 1734 C CA . TYR A 1 209 ? 8.172 -3.554 -0.775 1.00 87.94 209 TYR A CA 1
ATOM 1735 C C . TYR A 1 209 ? 7.237 -3.369 0.429 1.00 87.94 209 TYR A C 1
ATOM 1737 O O . TYR A 1 209 ? 6.017 -3.485 0.287 1.00 87.94 209 TYR A O 1
ATOM 1745 N N . GLN A 1 210 ? 7.787 -3.055 1.608 1.00 88.06 210 GLN A N 1
ATOM 1746 C CA . GLN A 1 210 ? 6.978 -2.792 2.804 1.00 88.06 210 GLN A CA 1
ATOM 1747 C C . GLN A 1 210 ? 6.035 -1.605 2.588 1.00 88.06 210 GLN A C 1
ATOM 1749 O O . GLN A 1 210 ? 4.866 -1.665 2.971 1.00 88.06 210 GLN A O 1
ATOM 1754 N N . PHE A 1 211 ? 6.524 -0.548 1.939 1.00 89.38 211 PHE A N 1
ATOM 1755 C CA . PHE A 1 211 ? 5.733 0.627 1.608 1.00 89.38 211 PHE A CA 1
ATOM 1756 C C . PHE A 1 211 ? 4.555 0.277 0.694 1.00 89.38 211 PHE A C 1
ATOM 1758 O O . PHE A 1 211 ? 3.414 0.589 1.039 1.00 89.38 211 PHE A O 1
ATOM 1765 N N . ILE A 1 212 ? 4.795 -0.448 -0.403 1.00 90.69 212 ILE A N 1
ATOM 1766 C CA . ILE A 1 212 ? 3.735 -0.893 -1.319 1.00 90.69 212 ILE A CA 1
ATOM 1767 C C . ILE A 1 212 ? 2.690 -1.737 -0.579 1.00 90.69 212 ILE A C 1
ATOM 1769 O O . ILE A 1 212 ? 1.488 -1.480 -0.695 1.00 90.69 212 ILE A O 1
ATOM 1773 N N . LEU A 1 213 ? 3.127 -2.706 0.234 1.00 90.19 213 LEU A N 1
ATOM 1774 C CA . LEU A 1 213 ? 2.209 -3.502 1.050 1.00 90.19 213 LEU A CA 1
ATOM 1775 C C . LEU A 1 213 ? 1.403 -2.625 2.014 1.00 90.19 213 LEU A C 1
ATOM 1777 O O . LEU A 1 213 ? 0.206 -2.852 2.172 1.00 90.19 213 LEU A O 1
ATOM 1781 N N . SER A 1 214 ? 2.025 -1.623 2.641 1.00 90.00 214 SER A N 1
ATOM 1782 C CA . SER A 1 214 ? 1.348 -0.724 3.580 1.00 90.00 214 SER A CA 1
ATOM 1783 C C . SER A 1 214 ? 0.256 0.113 2.908 1.00 90.00 214 SER A C 1
ATOM 1785 O O . SER A 1 214 ? -0.839 0.226 3.465 1.00 90.00 214 SER A O 1
ATOM 1787 N N . ILE A 1 215 ? 0.497 0.608 1.685 1.00 89.75 215 ILE A N 1
ATOM 1788 C CA . ILE A 1 215 ? -0.488 1.379 0.915 1.00 89.75 215 ILE A CA 1
ATOM 1789 C C . ILE A 1 215 ? -1.717 0.520 0.643 1.00 89.75 215 ILE A C 1
ATOM 1791 O O . ILE A 1 215 ? -2.841 0.904 0.969 1.00 89.75 215 ILE A O 1
ATOM 1795 N N . PHE A 1 216 ? -1.519 -0.669 0.077 1.00 88.69 216 PHE A N 1
ATOM 1796 C CA . PHE A 1 216 ? -2.639 -1.536 -0.265 1.00 88.69 216 PHE A CA 1
ATOM 1797 C C . PHE A 1 216 ? -3.337 -2.118 0.965 1.00 88.69 216 PHE A C 1
ATOM 1799 O O . PHE A 1 216 ? -4.558 -2.278 0.973 1.00 88.69 216 PHE A O 1
ATOM 1806 N N . SER A 1 217 ? -2.589 -2.377 2.036 1.00 88.00 217 SER A N 1
ATOM 1807 C CA . SER A 1 217 ? -3.145 -2.781 3.326 1.00 88.00 217 SER A CA 1
ATOM 1808 C C . SER A 1 217 ? -4.060 -1.701 3.905 1.00 88.00 217 SER A C 1
ATOM 1810 O O . SER A 1 217 ? -5.120 -2.025 4.444 1.00 88.00 217 SER A O 1
ATOM 1812 N N . PHE A 1 218 ? -3.680 -0.428 3.773 1.00 85.62 218 PHE A N 1
ATOM 1813 C CA . PHE A 1 218 ? -4.490 0.714 4.194 1.00 85.62 218 PHE A CA 1
ATOM 1814 C C . PHE A 1 218 ? -5.744 0.873 3.327 1.00 85.62 218 PHE A C 1
ATOM 1816 O O . PHE A 1 218 ? -6.842 0.972 3.876 1.00 85.62 218 PHE A O 1
ATOM 1823 N N . LEU A 1 219 ? -5.594 0.785 1.999 1.00 84.19 219 LEU A N 1
ATOM 1824 C CA . LEU A 1 219 ? -6.695 0.840 1.031 1.00 84.19 219 LEU A CA 1
ATOM 1825 C C . LEU A 1 219 ? -7.758 -0.233 1.301 1.00 84.19 219 LEU A C 1
ATOM 1827 O O . LEU A 1 219 ? -8.941 0.075 1.435 1.00 84.19 219 LEU A O 1
ATOM 1831 N N . LEU A 1 220 ? -7.331 -1.492 1.435 1.00 82.62 220 LEU A N 1
ATOM 1832 C CA . LEU A 1 220 ? -8.224 -2.632 1.664 1.00 82.62 220 LEU A CA 1
ATOM 1833 C C . LEU A 1 220 ? -8.654 -2.783 3.133 1.00 82.62 220 LEU A C 1
ATOM 1835 O O . LEU A 1 220 ? -9.519 -3.603 3.443 1.00 82.62 220 LEU A O 1
ATOM 1839 N N . ARG A 1 221 ? -8.070 -1.999 4.051 1.00 82.06 221 ARG A N 1
ATOM 1840 C CA . ARG A 1 221 ? -8.285 -2.082 5.510 1.00 82.06 221 ARG A CA 1
ATOM 1841 C C . ARG A 1 221 ? -8.010 -3.477 6.081 1.00 82.06 221 ARG A C 1
ATOM 1843 O O . ARG A 1 221 ? -8.713 -3.952 6.977 1.00 82.06 221 ARG A O 1
ATOM 1850 N N . ILE A 1 222 ? -6.979 -4.129 5.561 1.00 83.69 222 ILE A N 1
ATOM 1851 C CA . ILE A 1 222 ? -6.508 -5.450 5.992 1.00 83.69 222 ILE A CA 1
ATOM 1852 C C . ILE A 1 222 ? -5.185 -5.322 6.746 1.00 83.69 222 ILE A C 1
ATOM 1854 O O . ILE A 1 222 ? -4.632 -4.231 6.862 1.00 83.69 222 ILE A O 1
ATOM 1858 N N . LYS A 1 223 ? -4.682 -6.437 7.284 1.00 83.56 223 LYS A N 1
ATOM 1859 C CA . LYS A 1 223 ? -3.320 -6.514 7.825 1.00 83.56 223 LYS A CA 1
ATOM 1860 C C . LYS A 1 223 ? -2.327 -6.788 6.695 1.00 83.56 223 LYS A C 1
ATOM 1862 O O . LYS A 1 223 ? -2.610 -7.623 5.835 1.00 83.56 223 LYS A O 1
ATOM 1867 N N . THR A 1 224 ? -1.148 -6.177 6.770 1.00 85.75 224 THR A N 1
ATOM 1868 C CA . THR A 1 224 ? -0.030 -6.377 5.829 1.00 85.75 224 THR A CA 1
ATOM 1869 C C . THR A 1 224 ? 0.369 -7.847 5.712 1.00 85.75 224 THR A C 1
ATOM 1871 O O . THR A 1 224 ? 0.618 -8.330 4.611 1.00 85.75 224 THR A O 1
ATOM 1874 N N . SER A 1 225 ? 0.335 -8.589 6.824 1.00 82.56 225 SER A N 1
ATOM 1875 C CA . SER A 1 225 ? 0.663 -10.018 6.862 1.00 82.56 225 SER A CA 1
ATOM 1876 C C . SER A 1 225 ? -0.234 -10.871 5.957 1.00 82.56 225 SER A C 1
ATOM 1878 O O . SER A 1 225 ? 0.259 -11.758 5.273 1.00 82.56 225 SER A O 1
ATOM 1880 N N . ILE A 1 226 ? -1.540 -10.578 5.910 1.00 82.50 226 ILE A N 1
ATOM 1881 C CA . ILE A 1 226 ? -2.511 -11.324 5.088 1.00 82.50 226 ILE A CA 1
ATOM 1882 C C . ILE A 1 226 ? -2.228 -11.082 3.604 1.00 82.50 226 ILE A C 1
ATOM 1884 O O . ILE A 1 226 ? -2.272 -12.007 2.798 1.00 82.50 226 ILE A O 1
ATOM 1888 N N . LEU A 1 227 ? -1.907 -9.837 3.244 1.00 85.69 227 LEU A N 1
ATOM 1889 C CA . LEU A 1 227 ? -1.563 -9.495 1.869 1.00 85.69 227 LEU A CA 1
ATOM 1890 C C . LEU A 1 227 ? -0.261 -10.181 1.437 1.00 85.69 227 LEU A C 1
ATOM 1892 O O . LEU A 1 227 ? -0.178 -10.724 0.338 1.00 85.69 227 LEU A O 1
ATOM 1896 N N . HIS A 1 228 ? 0.737 -10.194 2.320 1.00 85.62 228 HIS A N 1
ATOM 1897 C CA . HIS A 1 228 ? 2.002 -10.868 2.066 1.00 85.62 228 HIS A CA 1
ATOM 1898 C C . HIS A 1 228 ? 1.832 -12.378 1.857 1.00 85.62 228 HIS A C 1
ATOM 1900 O O . HIS A 1 228 ? 2.435 -12.939 0.945 1.00 85.62 228 HIS A O 1
ATOM 1906 N N . GLU A 1 229 ? 0.992 -13.036 2.660 1.00 82.81 229 GLU A N 1
ATOM 1907 C CA . GLU A 1 229 ? 0.695 -14.463 2.500 1.00 82.81 229 GLU A CA 1
ATOM 1908 C C . GLU A 1 229 ? 0.153 -14.779 1.098 1.00 82.81 229 GLU A C 1
ATOM 1910 O O . GLU A 1 229 ? 0.633 -15.713 0.454 1.00 82.81 229 GLU A O 1
ATOM 1915 N N . GLU A 1 230 ? -0.785 -13.975 0.591 1.00 85.12 230 GLU A N 1
ATOM 1916 C CA . GLU A 1 230 ? -1.337 -14.143 -0.760 1.00 85.12 230 GLU A CA 1
ATOM 1917 C C . GLU A 1 230 ? -0.287 -13.876 -1.850 1.00 85.12 230 GLU A C 1
ATOM 1919 O O . GLU A 1 230 ? -0.186 -14.647 -2.808 1.00 85.12 230 GLU A O 1
ATOM 1924 N N . VAL A 1 231 ? 0.569 -12.861 -1.678 1.00 86.94 231 VAL A N 1
ATOM 1925 C CA . VAL A 1 231 ? 1.709 -12.617 -2.582 1.00 86.94 231 VAL A CA 1
ATOM 1926 C C . VAL A 1 231 ? 2.624 -13.842 -2.637 1.00 86.94 231 VAL A C 1
ATOM 1928 O O . VAL A 1 231 ? 2.940 -14.325 -3.725 1.00 86.94 231 VAL A O 1
ATOM 1931 N N . SER A 1 232 ? 2.995 -14.416 -1.489 1.00 82.06 232 SER A N 1
ATOM 1932 C CA . SER A 1 232 ? 3.826 -15.624 -1.444 1.00 82.06 232 SER A CA 1
ATOM 1933 C C . SER A 1 232 ? 3.144 -16.842 -2.083 1.00 82.06 232 SER A C 1
ATOM 1935 O O . SER A 1 232 ? 3.818 -17.676 -2.691 1.00 82.06 232 SER A O 1
ATOM 1937 N N . LEU A 1 233 ? 1.817 -16.980 -1.973 1.00 81.69 233 LEU A N 1
ATOM 1938 C CA . LEU A 1 233 ? 1.073 -18.058 -2.636 1.00 81.69 233 LEU A CA 1
ATOM 1939 C C . LEU A 1 233 ? 1.109 -17.925 -4.163 1.00 81.69 233 LEU A C 1
ATOM 1941 O O . LEU A 1 233 ? 1.305 -18.926 -4.857 1.00 81.69 233 LEU A O 1
ATOM 1945 N N . ILE A 1 234 ? 0.956 -16.708 -4.684 1.00 84.38 234 ILE A N 1
ATOM 1946 C CA . ILE A 1 234 ? 1.051 -16.432 -6.122 1.00 84.38 234 ILE A CA 1
ATOM 1947 C C . ILE A 1 234 ? 2.481 -16.667 -6.615 1.00 84.38 234 ILE A C 1
ATOM 1949 O O . ILE A 1 234 ? 2.679 -17.356 -7.616 1.00 84.38 234 ILE A O 1
ATOM 1953 N N . GLU A 1 235 ? 3.489 -16.188 -5.882 1.00 83.56 235 GLU A N 1
ATOM 1954 C CA . GLU A 1 235 ? 4.898 -16.420 -6.214 1.00 83.56 235 GLU A CA 1
ATOM 1955 C C . GLU A 1 235 ? 5.238 -17.913 -6.281 1.00 83.56 235 GLU A C 1
ATOM 1957 O O . GLU A 1 235 ? 5.939 -18.344 -7.197 1.00 83.56 235 GLU A O 1
ATOM 1962 N N . LYS A 1 236 ? 4.711 -18.727 -5.358 1.00 79.06 236 LYS A N 1
ATOM 1963 C CA . LYS A 1 236 ? 4.891 -20.186 -5.393 1.00 79.06 236 LYS A CA 1
ATOM 1964 C C . LYS A 1 236 ? 4.311 -20.821 -6.649 1.00 79.06 236 LYS A C 1
ATOM 1966 O O . LYS A 1 236 ? 4.931 -21.735 -7.183 1.00 79.06 236 LYS A O 1
ATOM 1971 N N . LYS A 1 237 ? 3.146 -20.357 -7.108 1.00 81.50 237 LYS A N 1
ATOM 1972 C CA . LYS A 1 237 ? 2.513 -20.859 -8.336 1.00 81.50 237 LYS A CA 1
ATOM 1973 C C . LYS A 1 237 ? 3.296 -20.442 -9.581 1.00 81.50 237 LYS A C 1
ATOM 1975 O O . LYS A 1 237 ? 3.523 -21.265 -10.458 1.00 81.50 237 LYS A O 1
ATOM 1980 N N . LEU A 1 238 ? 3.755 -19.191 -9.645 1.00 80.19 238 LEU A N 1
ATOM 1981 C CA . LEU A 1 238 ? 4.502 -18.672 -10.797 1.00 80.19 238 LEU A CA 1
ATOM 1982 C C . LEU A 1 238 ? 5.918 -19.254 -10.894 1.00 80.19 238 LEU A C 1
ATOM 1984 O O . LEU A 1 238 ? 6.398 -19.566 -11.982 1.00 80.19 238 LEU A O 1
ATOM 1988 N N . PHE A 1 239 ? 6.589 -19.434 -9.756 1.00 78.38 239 PHE A N 1
ATOM 1989 C CA . PHE A 1 239 ? 7.974 -19.901 -9.683 1.00 78.38 239 PHE A CA 1
ATOM 1990 C C . PHE A 1 239 ? 8.099 -21.320 -9.124 1.00 78.38 239 PHE A C 1
ATOM 1992 O O . PHE A 1 239 ? 9.114 -21.664 -8.511 1.00 78.38 239 PHE A O 1
ATOM 1999 N N . GLU A 1 240 ? 7.102 -22.173 -9.368 1.00 72.31 240 GLU A N 1
ATOM 2000 C CA . GLU A 1 240 ? 7.056 -23.539 -8.838 1.00 72.31 240 GLU A CA 1
ATOM 2001 C C . GLU A 1 240 ? 8.331 -24.335 -9.178 1.00 72.31 240 GLU A C 1
ATOM 2003 O O . GLU A 1 240 ? 8.907 -25.010 -8.323 1.00 72.31 240 GLU A O 1
ATOM 2008 N N . LYS A 1 241 ? 8.849 -24.173 -10.405 1.00 69.75 241 LYS A N 1
ATOM 2009 C CA . LYS A 1 241 ? 10.106 -24.797 -10.854 1.00 69.75 241 LYS A CA 1
ATOM 2010 C C . LYS A 1 241 ? 11.302 -24.400 -9.977 1.00 69.75 241 LYS A C 1
ATOM 2012 O O . LYS A 1 241 ? 12.031 -25.279 -9.521 1.00 69.75 241 LYS A O 1
ATOM 2017 N N . LYS A 1 242 ? 11.456 -23.109 -9.654 1.00 67.81 242 LYS A N 1
ATOM 2018 C CA . LYS A 1 242 ? 12.547 -22.603 -8.795 1.00 67.81 242 LYS A CA 1
ATOM 2019 C C . LYS A 1 242 ? 12.415 -23.100 -7.347 1.00 67.81 242 LYS A C 1
ATOM 2021 O O . LYS A 1 242 ? 13.419 -23.426 -6.711 1.00 67.81 242 LYS A O 1
ATOM 2026 N N . TYR A 1 243 ? 11.189 -23.216 -6.828 1.00 63.03 243 TYR A N 1
ATOM 2027 C CA . TYR A 1 243 ? 10.933 -23.798 -5.501 1.00 63.03 243 TYR A CA 1
ATOM 2028 C C . TYR A 1 243 ? 11.191 -25.312 -5.450 1.00 63.03 243 TYR A C 1
ATOM 2030 O O . TYR A 1 243 ? 11.676 -25.831 -4.444 1.00 63.03 243 TYR A O 1
ATOM 2038 N N . ASN A 1 244 ? 10.888 -26.040 -6.523 1.00 61.47 244 ASN A N 1
ATOM 2039 C CA . ASN A 1 244 ? 11.117 -27.482 -6.587 1.00 61.47 244 ASN A CA 1
ATOM 2040 C C . ASN A 1 244 ? 12.603 -27.824 -6.794 1.00 61.47 244 ASN A C 1
ATOM 2042 O O . ASN A 1 244 ? 13.090 -28.809 -6.237 1.00 61.47 244 ASN A O 1
ATOM 2046 N N . GLU A 1 245 ? 13.355 -26.997 -7.521 1.00 59.66 245 GLU A N 1
ATOM 2047 C CA . GLU A 1 245 ? 14.812 -27.130 -7.657 1.00 59.66 245 GLU A CA 1
ATOM 2048 C C . GLU A 1 245 ? 15.556 -26.855 -6.345 1.00 59.66 245 GLU A C 1
ATOM 2050 O O . GLU A 1 245 ? 16.458 -27.616 -5.981 1.00 59.66 245 GLU A O 1
ATOM 2055 N N . SER A 1 246 ? 15.153 -25.833 -5.583 1.00 56.38 246 SER A N 1
ATOM 2056 C CA . SER A 1 246 ? 15.749 -25.556 -4.269 1.00 56.38 246 SER A CA 1
ATOM 2057 C C . SER A 1 246 ? 15.490 -26.689 -3.265 1.00 56.38 246 SER A C 1
ATOM 2059 O O . SER A 1 246 ? 16.408 -27.085 -2.546 1.00 56.38 246 SER A O 1
ATOM 2061 N N . LYS A 1 247 ? 14.299 -27.310 -3.291 1.00 54.62 247 LYS A N 1
ATOM 2062 C CA . LYS A 1 247 ? 13.988 -28.529 -2.513 1.00 54.62 247 LYS A CA 1
ATOM 2063 C C . LYS A 1 247 ? 14.818 -29.751 -2.918 1.00 54.62 247 LYS A C 1
ATOM 2065 O O . LYS A 1 247 ? 15.112 -30.597 -2.076 1.00 54.62 247 LYS A O 1
ATOM 2070 N N . LYS A 1 248 ? 15.184 -29.885 -4.198 1.00 51.12 248 LYS A N 1
ATOM 2071 C CA . LYS A 1 248 ? 16.067 -30.971 -4.657 1.00 51.12 248 LYS A CA 1
ATOM 2072 C C . LYS A 1 248 ? 17.507 -30.764 -4.184 1.00 51.12 248 LYS A C 1
ATOM 2074 O O . LYS A 1 248 ? 18.150 -31.739 -3.812 1.00 51.12 248 LYS A O 1
ATOM 2079 N N . ARG A 1 249 ? 17.990 -29.515 -4.142 1.00 51.53 249 ARG A N 1
ATOM 2080 C CA . ARG A 1 249 ? 19.332 -29.173 -3.628 1.00 51.53 249 ARG A CA 1
ATOM 2081 C C . ARG A 1 249 ? 19.469 -29.354 -2.112 1.00 51.53 249 ARG A C 1
ATOM 2083 O O . ARG A 1 249 ? 20.565 -29.637 -1.648 1.00 51.53 249 ARG A O 1
ATOM 2090 N N . SER A 1 250 ? 18.382 -29.227 -1.349 1.00 52.69 250 SER A N 1
ATOM 2091 C CA . SER A 1 250 ? 18.397 -29.366 0.115 1.00 52.69 250 SER A CA 1
ATOM 2092 C C . SER A 1 250 ? 18.232 -30.800 0.635 1.00 52.69 250 SER A C 1
ATOM 2094 O O . SER A 1 250 ? 18.333 -31.016 1.842 1.00 52.69 250 SER A O 1
ATOM 2096 N N . ARG A 1 251 ? 18.008 -31.802 -0.232 1.00 45.50 251 ARG A N 1
ATOM 2097 C CA . ARG A 1 251 ? 18.055 -33.211 0.187 1.00 45.50 251 ARG A CA 1
ATOM 2098 C C . ARG A 1 251 ? 19.519 -33.641 0.339 1.00 45.50 251 ARG A C 1
ATOM 2100 O O . ARG A 1 251 ? 20.218 -33.707 -0.673 1.00 45.50 251 ARG A O 1
ATOM 2107 N N . PRO A 1 252 ? 19.997 -33.981 1.551 1.00 45.06 252 PRO A N 1
ATOM 2108 C CA . PRO A 1 252 ? 21.339 -34.516 1.697 1.00 45.06 252 PRO A CA 1
ATOM 2109 C C . PRO A 1 252 ? 21.401 -35.852 0.953 1.00 45.06 252 PRO A C 1
ATOM 2111 O O . PRO A 1 252 ? 20.584 -36.748 1.193 1.00 45.06 252 PRO A O 1
ATOM 2114 N N . LYS A 1 253 ? 22.361 -35.993 0.032 1.00 49.81 253 LYS A N 1
ATOM 2115 C CA . LYS A 1 253 ? 22.734 -37.306 -0.500 1.00 49.81 253 LYS A CA 1
ATOM 2116 C C . LYS A 1 253 ? 23.091 -38.167 0.711 1.00 49.81 253 LYS A C 1
ATOM 2118 O O . LYS A 1 253 ? 24.070 -37.878 1.394 1.00 49.81 253 LYS A O 1
ATOM 2123 N N . LYS A 1 254 ? 22.284 -39.192 1.005 1.00 49.72 254 LYS A N 1
ATOM 2124 C CA . LYS A 1 254 ? 22.656 -40.236 1.964 1.00 49.72 254 LYS A CA 1
ATOM 2125 C C . LYS A 1 254 ? 23.930 -40.887 1.432 1.00 49.72 254 LYS A C 1
ATOM 2127 O O . LYS A 1 254 ? 23.866 -41.728 0.540 1.00 49.72 254 LYS A O 1
ATOM 2132 N N . VAL A 1 255 ? 25.078 -40.461 1.946 1.00 45.28 255 VAL A N 1
ATOM 2133 C CA . VAL A 1 255 ? 26.338 -41.175 1.775 1.00 45.28 255 VAL A CA 1
ATOM 2134 C C . VAL A 1 255 ? 26.158 -42.493 2.521 1.00 45.28 255 VAL A C 1
ATOM 2136 O O . VAL A 1 255 ? 26.083 -42.509 3.749 1.00 45.28 255 VAL A O 1
ATOM 2139 N N . ARG A 1 256 ? 25.993 -43.591 1.777 1.00 49.81 256 ARG A N 1
ATOM 2140 C CA . ARG A 1 256 ? 26.149 -44.939 2.328 1.00 49.81 256 ARG A CA 1
ATOM 2141 C C . ARG A 1 256 ? 27.607 -45.048 2.768 1.00 49.81 256 ARG A C 1
ATOM 2143 O O . ARG A 1 256 ? 28.495 -45.003 1.924 1.00 49.81 256 ARG A O 1
ATOM 2150 N N . ARG A 1 257 ? 27.841 -45.106 4.078 1.00 44.69 257 ARG A N 1
ATOM 2151 C CA . ARG A 1 257 ? 29.129 -45.534 4.625 1.00 44.69 257 ARG A CA 1
ATOM 2152 C C . ARG A 1 257 ? 29.207 -47.046 4.400 1.00 44.69 257 ARG A C 1
ATOM 2154 O O . ARG A 1 257 ? 28.304 -47.750 4.852 1.00 44.69 257 ARG A O 1
ATOM 2161 N N . HIS A 1 258 ? 30.187 -47.473 3.609 1.00 48.09 258 HIS A N 1
ATOM 2162 C CA . HIS A 1 258 ? 30.646 -48.858 3.550 1.00 48.09 258 HIS A CA 1
ATOM 2163 C C . HIS A 1 258 ? 31.609 -49.105 4.705 1.00 48.09 258 HIS A C 1
ATOM 2165 O O . HIS A 1 258 ? 32.322 -48.139 5.064 1.00 48.09 258 HIS A O 1
#

Secondary structure (DSSP, 8-state):
-------------SSS-S-TTHHHHHHHHHHHHHHHHHHHTT-HHHHHHHHHHHHHHHHH-TTSPPBP-HHHHHHHHHHHHHHHHHHHHHHHHT-----SSPP-SSTTHHHHHHHHHHHHHHHHHHHHHHTTPPP--------S-S----TT-TTSPP-TT-B-GGGEEEETTEEEES----------PPPTT---S----GGGS-HHHHHHHHHHHHHHT--HHHHHHHHHHHHHHHTHHHHHHHHHHTS-------

InterPro domains:
  IPR033599 RNA polymerase I transcription initiation factor TAF1B/Rrn7 [PTHR31576] (2-252)
  IPR048538 Rrn7/TAF1B, C-terminal cyclin domain [PF20645] (2-129)

Sequence (258 aa):
MTGIGEVDFLTFDPIAKKKRTVKYDVQAVAVIVVVLKLLFLLDDKLEWSYSSLAEAYNEEHREDEPQFDFRKWYQVMKKTFDEKRQKWEEARAKYSWKTKRPIYRSHIDKSVMYKRREMVEHLQKQFSALVGSTPVAEKKDPSSFQFNWTEGDTGSPCFHGHSLQGLLRTKGQSLITKNSLYWLSTQKFCKSYCKHVTTYEESNFSLSYQFILSIFSFLLRIKTSILHEEVSLIEKKLFEKKYNESKKRSRPKKVRRH